Protein AF-A0A2V2EJU1-F1 (afdb_monomer)

Radius of gyration: 23.85 Å; Cα contacts (8 Å, |Δi|>4): 381; chains: 1; bounding box: 54×61×66 Å

Solvent-accessible surface area (backbone atoms only — not comparable to full-atom values): 13811 Å² total; per-residue (Å²): 130,62,73,65,46,55,48,32,32,53,52,11,55,49,29,43,75,73,65,42,50,69,64,10,42,51,27,12,42,54,16,24,75,74,64,36,40,39,26,27,31,54,40,15,59,74,23,53,90,83,36,45,65,57,16,54,54,36,22,50,55,24,28,76,71,55,10,4,44,21,18,37,51,51,11,49,24,18,50,74,30,57,89,42,68,43,18,31,50,62,11,28,53,24,40,51,52,6,56,73,43,36,70,43,51,95,88,54,79,88,49,87,58,39,79,14,22,26,46,44,59,59,32,24,53,51,43,49,33,42,73,73,60,52,30,36,61,92,52,55,61,70,50,50,67,44,34,50,50,7,37,75,70,67,50,32,56,68,70,59,44,53,48,47,54,52,48,36,73,69,56,60,64,72,63,50,44,50,47,53,42,29,31,31,92,88,59,46,50,77,69,31,54,76,43,81,43,72,49,82,89,73,83,88,81,82,81,88,83,82,88,80,89,76,90,78,86,90,76,89,85,86,82,90,75,97,65,93,73,86,44,69,69,42,45,28,23,38,27,84,88,78,68,50,73,48,75,47,52,72,82,129

Sequence (252 aa):
MDNATFLAYMDGKELLKEGKVDEGRALLKQSADAGMKVAMYEYAESFSDENPQREIELLKAASEKGCGKAASKLGDHYRFGHSVNKNKYIAGEYYLKAFECGVGRAEEPLDDDYHSRIDSVDLALITLAYIDADICLNDDLDILPIAEEAYRCGSLQEDDFEKTKYIGEHRSKTKIIDKQARTCPKCGAYYARVEKRKQSMSKRAAVGGAIGLIGGLPGILLGAGIGALTGKEKEYCVCPGCGHVWKYKLPQ

Mean predicted aligned error: 13.23 Å

pLDDT: mean 80.21, std 21.84, range [25.28, 98.56]

Secondary structure (DSSP, 8-state):
--HHHHHHHHHHHHHHHTT-HHHHHHHHHHHHHTT-HHHHHHHHHTTTTT-HHHHHHHHHHHHHTT-HHHHHHHHHHHHHTSSS---HHHHHHHHHHHHHT-EE-TTS---TTGGGSEEHHHHHHHHHHHHTTSS--SSGGGHHHHHHHHHHTT-S-HHHHHHHHHHHHHS-HHHHHHHHHTB-TTT--B-PEEEEEEPP--------------------------------EEEEEE-TTT--EEE-----

Structure (mmCIF, N/CA/C/O backbone):
data_AF-A0A2V2EJU1-F1
#
_entry.id   AF-A0A2V2EJU1-F1
#
loop_
_atom_site.group_PDB
_atom_site.id
_atom_site.type_symbol
_atom_site.lab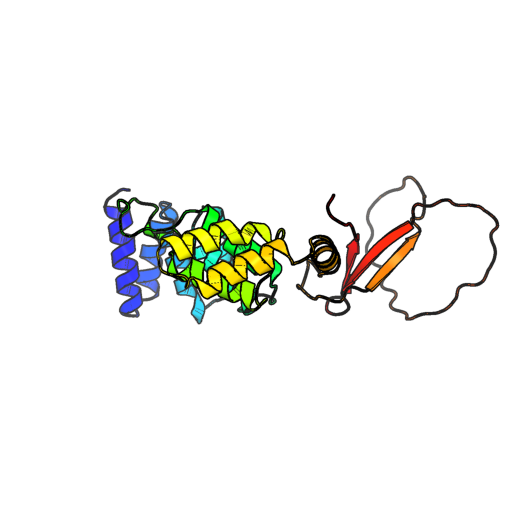el_atom_id
_atom_site.label_alt_id
_atom_site.label_comp_id
_atom_site.label_asym_id
_atom_site.label_entity_id
_atom_site.label_seq_id
_atom_site.pdbx_PDB_ins_code
_atom_site.Cartn_x
_atom_site.Cartn_y
_atom_site.Cartn_z
_atom_site.occupancy
_atom_site.B_iso_or_equiv
_atom_site.auth_seq_id
_atom_site.auth_comp_id
_atom_site.auth_asym_id
_atom_site.auth_atom_id
_atom_site.pdbx_PDB_model_num
ATOM 1 N N . MET A 1 1 ? -22.149 4.717 6.191 1.00 63.00 1 MET A N 1
ATOM 2 C CA . MET A 1 1 ? -21.700 3.803 7.261 1.00 63.00 1 MET A CA 1
ATOM 3 C C . MET A 1 1 ? -22.628 3.920 8.462 1.00 63.00 1 MET A C 1
ATOM 5 O O . MET A 1 1 ? -23.127 5.011 8.718 1.00 63.00 1 MET A O 1
ATOM 9 N N . ASP A 1 2 ? -22.919 2.822 9.167 1.00 80.94 2 ASP A N 1
ATOM 10 C CA . ASP A 1 2 ? -23.636 2.919 10.444 1.00 80.94 2 ASP A CA 1
ATOM 11 C C . ASP A 1 2 ? -22.704 3.432 11.556 1.00 80.94 2 ASP A C 1
ATOM 13 O O . ASP A 1 2 ? -21.494 3.206 11.539 1.00 80.94 2 ASP A O 1
ATOM 17 N N . ASN A 1 3 ? -23.269 4.165 12.518 1.00 85.00 3 ASN A N 1
ATOM 18 C CA . ASN A 1 3 ? -22.503 4.817 13.585 1.00 85.00 3 ASN A CA 1
ATOM 19 C C . ASN A 1 3 ? -21.731 3.805 14.457 1.00 85.00 3 ASN A C 1
ATOM 21 O O . ASN A 1 3 ? -20.669 4.117 14.981 1.00 85.00 3 ASN A O 1
ATOM 25 N N . ALA A 1 4 ? -22.239 2.576 14.590 1.00 91.50 4 ALA A N 1
ATOM 26 C CA . ALA A 1 4 ? -21.626 1.547 15.425 1.00 91.50 4 ALA A CA 1
ATOM 27 C C 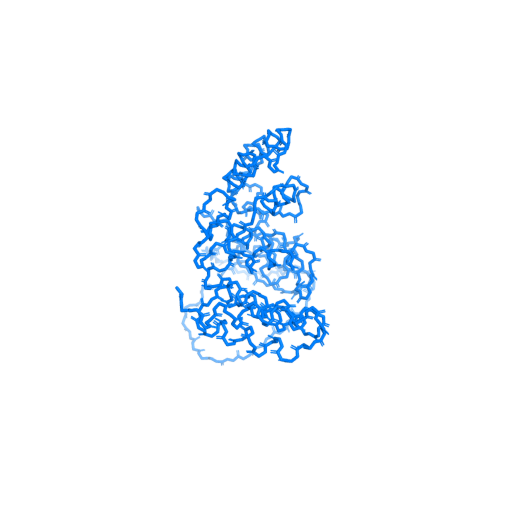. ALA A 1 4 ? -20.301 1.040 14.834 1.00 91.50 4 ALA A C 1
ATOM 29 O O . ALA A 1 4 ? -19.331 0.863 15.568 1.00 91.50 4 ALA A O 1
ATOM 30 N N . THR A 1 5 ? -20.238 0.867 13.512 1.00 92.19 5 THR A N 1
ATOM 31 C CA . THR A 1 5 ? -19.027 0.450 12.794 1.00 92.19 5 THR A CA 1
ATOM 32 C C . THR A 1 5 ? -17.900 1.468 12.956 1.00 92.19 5 THR A C 1
ATOM 34 O O . THR A 1 5 ? -16.755 1.090 13.217 1.00 92.19 5 THR A O 1
ATOM 37 N N . PHE A 1 6 ? -18.220 2.761 12.840 1.00 90.31 6 PHE A N 1
ATOM 38 C CA . PHE A 1 6 ? -17.238 3.832 13.004 1.00 90.31 6 PHE A CA 1
ATOM 39 C C . PHE A 1 6 ? -16.773 3.974 14.461 1.00 90.31 6 PHE A C 1
ATOM 41 O O . PHE A 1 6 ? -15.579 4.134 14.707 1.00 90.31 6 PHE A O 1
ATOM 48 N N . LEU A 1 7 ? -17.686 3.858 15.431 1.00 93.81 7 LEU A N 1
ATOM 49 C CA . LEU A 1 7 ? -17.336 3.881 16.854 1.00 93.81 7 LEU A CA 1
ATOM 50 C C . LEU A 1 7 ? -16.402 2.725 17.228 1.00 93.81 7 LEU A C 1
ATOM 52 O O . LEU A 1 7 ? -15.354 2.973 17.814 1.00 93.81 7 LEU A O 1
ATOM 56 N N . ALA A 1 8 ? -16.708 1.494 16.802 1.00 95.88 8 ALA A N 1
ATOM 57 C CA . ALA A 1 8 ? -15.830 0.345 17.036 1.00 95.88 8 ALA A CA 1
ATOM 58 C C . ALA A 1 8 ? -14.431 0.553 16.427 1.00 95.88 8 ALA A C 1
ATOM 60 O O . ALA A 1 8 ? -13.427 0.208 17.043 1.00 95.88 8 ALA A O 1
ATOM 61 N N . TYR A 1 9 ? -14.340 1.187 15.255 1.00 95.12 9 TYR A N 1
ATOM 62 C CA . TYR A 1 9 ? -13.054 1.538 14.656 1.00 95.12 9 TYR A CA 1
ATOM 63 C C . TYR A 1 9 ? -12.265 2.525 15.527 1.00 95.12 9 TYR A C 1
ATOM 65 O O . TYR A 1 9 ? -11.085 2.296 15.804 1.00 95.12 9 TYR A O 1
ATOM 73 N N . MET A 1 10 ? -12.908 3.609 15.968 1.00 94.94 10 MET A N 1
ATOM 74 C CA . MET A 1 10 ? -12.265 4.642 16.782 1.00 94.94 10 MET A CA 1
ATOM 75 C C . MET A 1 10 ? -11.819 4.094 18.142 1.00 94.94 10 MET A C 1
ATOM 77 O O . MET A 1 10 ? -10.665 4.293 18.523 1.00 94.94 10 MET A O 1
ATOM 81 N N . ASP A 1 11 ? -12.691 3.349 18.821 1.00 97.12 11 ASP A N 1
ATOM 82 C CA . ASP A 1 11 ? -12.396 2.710 20.105 1.00 97.12 11 ASP A CA 1
ATOM 83 C C . ASP A 1 11 ? -11.280 1.672 19.952 1.00 97.12 11 ASP A C 1
ATOM 85 O O . ASP A 1 11 ? -10.336 1.643 20.740 1.00 97.12 11 ASP A O 1
ATOM 89 N N . GLY A 1 12 ? -11.329 0.863 18.888 1.00 97.62 12 GLY A N 1
ATOM 90 C CA . GLY A 1 12 ? -10.293 -0.116 18.575 1.00 97.62 12 GLY A CA 1
ATOM 91 C C . GLY A 1 12 ? -8.914 0.524 18.427 1.00 97.62 12 GLY A C 1
ATOM 92 O O . GLY A 1 12 ? -7.944 0.045 19.017 1.00 97.62 12 GLY A O 1
ATOM 93 N N . LYS A 1 13 ? -8.824 1.648 17.702 1.00 96.50 13 LYS A N 1
ATOM 94 C CA . LYS A 1 13 ? -7.576 2.415 17.573 1.00 96.50 13 LYS A CA 1
ATOM 95 C C . LYS A 1 13 ? -7.089 2.982 18.899 1.00 96.50 13 LYS A C 1
ATOM 97 O O . LYS A 1 13 ? -5.882 3.003 19.127 1.00 96.50 13 LYS A O 1
ATOM 102 N N . GLU A 1 14 ? -7.989 3.466 19.744 1.00 97.69 14 GLU A N 1
ATOM 103 C CA . GLU A 1 14 ? -7.605 4.027 21.038 1.00 97.69 14 GLU A CA 1
ATOM 104 C C . GLU A 1 14 ? -7.072 2.944 21.980 1.00 97.69 14 GLU A C 1
ATOM 106 O O . GLU A 1 14 ? -5.995 3.101 22.551 1.00 97.69 14 GLU A O 1
ATOM 111 N N . LEU A 1 15 ? -7.730 1.784 22.036 1.00 98.19 15 LEU A N 1
ATOM 112 C CA . LEU A 1 15 ? -7.269 0.637 22.823 1.00 98.19 15 LEU A CA 1
ATOM 113 C C . LEU A 1 15 ? -5.882 0.145 22.389 1.00 98.19 15 LEU A C 1
ATOM 115 O O . LEU A 1 15 ? -5.067 -0.205 23.244 1.00 98.19 15 LEU A O 1
ATOM 119 N N . LEU A 1 16 ? -5.573 0.162 21.085 1.00 96.50 16 LEU A N 1
ATOM 120 C CA . LEU A 1 16 ? -4.218 -0.147 20.616 1.00 96.50 16 LEU A CA 1
ATOM 121 C C . LEU A 1 16 ? -3.178 0.844 21.161 1.00 96.50 16 LEU A C 1
ATOM 123 O O . LEU A 1 16 ? -2.111 0.410 21.593 1.00 96.50 16 LEU A O 1
ATOM 127 N N . LYS A 1 17 ? -3.480 2.151 21.205 1.00 95.94 17 LYS A N 1
ATOM 128 C CA . LYS A 1 17 ? -2.571 3.161 21.788 1.00 95.94 17 LYS A CA 1
ATOM 129 C C . LYS A 1 17 ? -2.378 2.977 23.292 1.00 95.94 17 LYS A C 1
ATOM 131 O O . LYS A 1 17 ? -1.303 3.263 23.809 1.00 95.94 17 LYS A O 1
ATOM 136 N N . GLU A 1 18 ? -3.402 2.489 23.985 1.00 97.19 18 GLU A N 1
ATOM 137 C CA . GLU A 1 18 ? -3.340 2.143 25.409 1.00 97.19 18 GLU A CA 1
ATOM 138 C C . GLU A 1 18 ? -2.592 0.823 25.681 1.00 97.19 18 GLU A C 1
ATOM 140 O O . GLU A 1 18 ? -2.389 0.458 26.839 1.00 97.19 18 GLU A O 1
ATOM 145 N N . GLY A 1 19 ? -2.192 0.084 24.640 1.00 95.81 19 GLY A N 1
ATOM 146 C CA . GLY A 1 19 ? -1.529 -1.217 24.761 1.00 95.81 19 GLY A CA 1
ATOM 147 C C . GLY A 1 19 ? -2.481 -2.393 25.005 1.00 95.81 19 GLY A C 1
ATOM 148 O O . GLY A 1 19 ? -2.027 -3.512 25.245 1.00 95.81 19 GLY A O 1
ATOM 149 N N . LYS A 1 20 ? -3.800 -2.187 24.911 1.00 97.81 20 LYS A N 1
ATOM 150 C CA . LYS A 1 20 ? -4.823 -3.244 24.995 1.00 97.81 20 LYS A CA 1
ATOM 151 C C . LYS A 1 20 ? -5.010 -3.902 23.629 1.00 97.81 20 LYS A C 1
ATOM 153 O O . LYS A 1 20 ? -6.044 -3.769 22.975 1.00 97.81 20 LYS A O 1
ATOM 158 N N . VAL A 1 21 ? -3.962 -4.596 23.192 1.00 96.50 21 VAL A N 1
ATOM 159 C CA . VAL A 1 21 ? -3.814 -5.095 21.818 1.00 96.50 21 VAL A CA 1
ATOM 160 C C . VAL A 1 21 ? -4.964 -6.013 21.389 1.00 96.50 21 VAL A C 1
ATOM 162 O O . VAL A 1 21 ? -5.534 -5.813 20.318 1.00 96.50 21 VAL A O 1
ATOM 165 N N . ASP A 1 22 ? -5.345 -6.987 22.218 1.00 97.06 22 ASP A N 1
ATOM 166 C CA . ASP A 1 22 ? -6.383 -7.965 21.862 1.00 97.06 22 ASP A CA 1
ATOM 167 C C . ASP A 1 22 ? -7.778 -7.337 21.748 1.00 97.06 22 ASP A C 1
ATOM 169 O O . ASP A 1 22 ? -8.506 -7.606 20.789 1.00 97.06 22 ASP A O 1
ATOM 173 N N . GLU A 1 23 ? -8.141 -6.462 22.690 1.00 98.12 23 GLU A N 1
ATOM 174 C CA . GLU A 1 23 ? -9.420 -5.742 22.672 1.00 98.12 23 GLU A CA 1
ATOM 175 C C . GLU A 1 23 ? -9.485 -4.777 21.481 1.00 98.12 23 GLU A C 1
ATOM 177 O O . GLU A 1 23 ? -10.466 -4.773 20.734 1.00 98.12 23 GLU A O 1
ATOM 182 N N . GLY A 1 24 ? -8.402 -4.026 21.242 1.00 98.19 24 GLY A N 1
ATOM 183 C CA . GLY A 1 24 ? -8.295 -3.123 20.100 1.00 98.19 24 GLY A CA 1
ATOM 184 C C . GLY A 1 24 ? -8.429 -3.860 18.768 1.00 98.19 24 GLY A C 1
ATOM 185 O O . GLY A 1 24 ? -9.225 -3.471 17.911 1.00 98.19 24 GLY A O 1
ATOM 186 N N . ARG A 1 25 ? -7.736 -4.995 18.612 1.00 98.06 25 ARG A N 1
ATOM 187 C CA . ARG A 1 25 ? -7.868 -5.864 17.433 1.00 98.06 25 ARG A CA 1
ATOM 188 C C . ARG A 1 25 ? -9.268 -6.409 17.241 1.00 98.06 25 ARG A C 1
ATOM 190 O O . ARG A 1 25 ? -9.701 -6.511 16.097 1.00 98.06 25 ARG A O 1
ATOM 197 N N . ALA A 1 26 ? -9.953 -6.806 18.310 1.00 98.38 26 ALA A N 1
ATOM 198 C CA . ALA A 1 26 ? -11.302 -7.351 18.209 1.00 98.38 26 ALA A CA 1
ATOM 199 C C . ALA A 1 26 ? -12.272 -6.315 17.623 1.00 98.38 26 ALA A C 1
ATOM 201 O O . ALA A 1 26 ? -13.026 -6.638 16.702 1.00 98.38 26 ALA A O 1
ATOM 202 N N . LEU A 1 27 ? -12.190 -5.064 18.087 1.00 98.31 27 LEU A N 1
ATOM 203 C CA . LEU A 1 27 ? -13.009 -3.968 17.569 1.00 98.31 27 LEU A CA 1
ATOM 204 C C . LEU A 1 27 ? -12.624 -3.573 16.137 1.00 98.31 27 LEU A C 1
ATOM 206 O O . LEU A 1 27 ? -13.496 -3.443 15.280 1.00 98.31 27 LEU A O 1
ATOM 210 N N . LEU A 1 28 ? -11.326 -3.480 15.826 1.00 97.88 28 LEU A N 1
ATOM 211 C CA . LEU A 1 28 ? -10.877 -3.234 14.451 1.00 97.88 28 LEU A CA 1
ATOM 212 C C . LEU A 1 28 ? -11.329 -4.341 13.497 1.00 97.88 28 LEU A C 1
ATOM 214 O O . LEU A 1 28 ? -11.767 -4.052 12.384 1.00 97.88 28 LEU A O 1
ATOM 218 N N . LYS A 1 29 ? -11.276 -5.603 13.937 1.00 97.88 29 LYS A N 1
ATOM 219 C CA . LYS A 1 29 ? -11.775 -6.739 13.163 1.00 97.88 29 LYS A CA 1
ATOM 220 C C . LYS A 1 29 ? -13.278 -6.621 12.921 1.00 97.88 29 LYS A C 1
ATOM 222 O O . LYS A 1 29 ? -13.714 -6.863 11.803 1.00 97.88 29 LYS A O 1
ATOM 227 N N . GLN A 1 30 ? -14.059 -6.233 13.928 1.00 97.25 30 GLN A N 1
ATOM 228 C CA . GLN A 1 30 ? -15.498 -6.017 13.773 1.00 97.25 30 GLN A CA 1
ATOM 229 C C . GLN A 1 30 ? -15.790 -4.977 12.680 1.00 97.25 30 GLN A C 1
ATOM 231 O O . GLN A 1 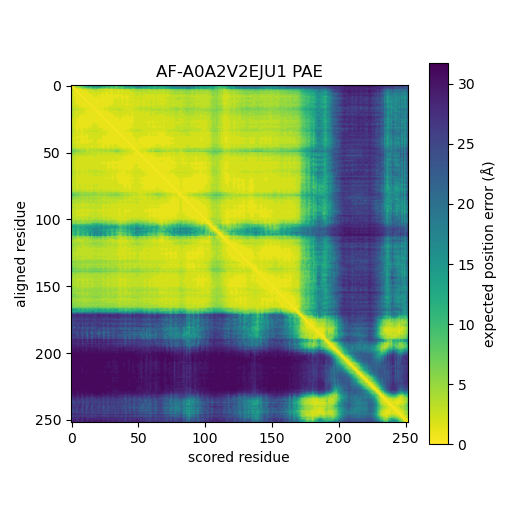30 ? -16.597 -5.239 11.787 1.00 97.25 30 GLN A O 1
ATOM 236 N N . SER A 1 31 ? -15.102 -3.833 12.697 1.00 96.00 31 SER A N 1
ATOM 237 C CA . SER A 1 31 ? -15.271 -2.805 11.664 1.00 96.00 31 SER A CA 1
ATOM 238 C C . SER A 1 31 ? -14.756 -3.254 10.292 1.00 96.00 31 SER A C 1
ATOM 240 O O . SER A 1 31 ? -15.371 -2.958 9.266 1.00 96.00 31 SER A O 1
ATOM 242 N N . ALA A 1 32 ? -13.655 -4.009 10.253 1.00 96.06 32 ALA A N 1
ATOM 243 C CA . ALA A 1 32 ? -13.111 -4.588 9.027 1.00 96.06 32 ALA A CA 1
ATOM 244 C C . ALA A 1 32 ? -14.082 -5.599 8.390 1.00 96.06 32 ALA A C 1
ATOM 246 O O . ALA A 1 32 ? -14.322 -5.544 7.183 1.00 96.06 32 ALA A O 1
ATOM 247 N N . ASP A 1 33 ? -14.685 -6.479 9.193 1.00 95.62 33 ASP A N 1
ATOM 248 C CA . ASP A 1 33 ? -15.686 -7.459 8.755 1.00 95.62 33 ASP A CA 1
ATOM 249 C C . ASP A 1 33 ? -16.960 -6.771 8.227 1.00 95.62 33 ASP A C 1
ATOM 251 O O . ASP A 1 33 ? -17.606 -7.285 7.313 1.00 95.62 33 ASP A O 1
ATOM 255 N N . ALA A 1 34 ? -17.290 -5.582 8.747 1.00 94.38 34 ALA A N 1
ATOM 256 C CA . ALA A 1 34 ? -18.372 -4.728 8.250 1.00 94.38 34 ALA A CA 1
ATOM 257 C C . ALA A 1 34 ? -18.033 -3.994 6.932 1.00 94.38 34 ALA A C 1
ATOM 259 O O . ALA A 1 34 ? -18.871 -3.281 6.383 1.00 94.38 34 ALA A O 1
ATOM 260 N N . GLY A 1 35 ? -16.821 -4.177 6.395 1.00 92.94 35 GLY A N 1
ATOM 261 C CA . GLY A 1 35 ? -16.395 -3.622 5.110 1.00 92.94 35 GLY A CA 1
ATOM 262 C C . GLY A 1 35 ? -15.644 -2.291 5.198 1.00 92.94 35 GLY A C 1
ATOM 263 O O . GLY A 1 35 ? -15.308 -1.725 4.158 1.00 92.94 35 GLY A O 1
ATOM 264 N N . MET A 1 36 ? -15.343 -1.789 6.401 1.00 93.19 36 MET A N 1
ATOM 265 C CA . MET A 1 36 ? -14.609 -0.534 6.571 1.00 93.19 36 MET A CA 1
ATOM 266 C C . MET A 1 36 ? -13.137 -0.720 6.181 1.00 93.19 36 MET A C 1
ATOM 268 O O . MET A 1 36 ? -12.344 -1.313 6.915 1.00 93.19 36 MET A O 1
ATOM 272 N N . LYS A 1 37 ? -12.749 -0.192 5.017 1.00 95.19 37 LYS A N 1
ATOM 273 C CA . LYS A 1 37 ? -11.422 -0.426 4.426 1.00 95.19 37 LYS A CA 1
ATOM 274 C C . LYS A 1 37 ? -10.267 0.061 5.300 1.00 95.19 37 LYS A C 1
ATOM 276 O O . LYS A 1 37 ? -9.261 -0.630 5.423 1.00 95.19 37 LYS A O 1
ATOM 281 N N . VAL A 1 38 ? -10.404 1.226 5.939 1.00 93.94 38 VAL A N 1
ATOM 282 C CA . VAL A 1 38 ? -9.366 1.721 6.860 1.00 93.94 38 VAL A CA 1
ATOM 283 C C . VAL A 1 38 ? -9.226 0.816 8.088 1.00 93.94 38 VAL A C 1
ATOM 285 O O . VAL A 1 38 ? -8.112 0.596 8.545 1.00 93.94 38 VAL A O 1
ATOM 288 N N . ALA A 1 39 ? -10.314 0.214 8.580 1.00 96.06 39 ALA A N 1
ATOM 289 C CA . ALA A 1 39 ? -10.233 -0.751 9.672 1.00 96.06 39 ALA A CA 1
ATOM 290 C C . ALA A 1 39 ? -9.533 -2.046 9.235 1.00 96.06 39 ALA A C 1
ATOM 292 O O . ALA A 1 39 ? -8.778 -2.608 10.020 1.00 96.06 39 ALA A O 1
ATOM 293 N N . MET A 1 40 ? -9.707 -2.491 7.981 1.00 97.75 40 MET A N 1
ATOM 294 C CA . MET A 1 40 ? -8.936 -3.620 7.435 1.00 97.75 40 MET A CA 1
ATOM 295 C C . MET A 1 40 ? -7.428 -3.340 7.464 1.00 97.75 40 MET A C 1
ATOM 297 O O . MET A 1 40 ? -6.655 -4.222 7.832 1.00 97.75 40 MET A O 1
ATOM 301 N N . TYR A 1 41 ? -7.020 -2.119 7.101 1.00 97.62 41 TYR A N 1
ATOM 302 C CA . TYR A 1 41 ? -5.623 -1.684 7.160 1.00 97.62 41 TYR A CA 1
ATOM 303 C C . TYR A 1 41 ? -5.091 -1.639 8.596 1.00 97.62 41 TYR A C 1
ATOM 305 O O . TYR A 1 41 ? -4.099 -2.293 8.889 1.00 97.62 41 TYR A O 1
ATOM 313 N N . GLU A 1 42 ? -5.772 -0.946 9.511 1.00 97.44 42 GLU A N 1
ATOM 314 C CA . GLU A 1 42 ? -5.325 -0.834 10.911 1.00 97.44 42 GLU A CA 1
ATOM 315 C C . GLU A 1 42 ? -5.319 -2.198 11.621 1.00 97.44 42 GLU A C 1
ATOM 317 O O . GLU A 1 42 ? -4.434 -2.497 12.422 1.00 97.44 42 GLU A O 1
ATOM 322 N N . TYR A 1 43 ? -6.281 -3.071 11.298 1.00 98.19 43 TYR A N 1
ATOM 323 C CA . TYR A 1 43 ? -6.283 -4.448 11.782 1.00 98.19 43 TYR A CA 1
ATOM 324 C C . TYR A 1 43 ? -5.057 -5.214 11.280 1.00 98.19 43 TYR A C 1
ATOM 326 O O . TYR A 1 43 ? -4.446 -5.938 12.062 1.00 98.19 43 TYR A O 1
ATOM 334 N N . ALA A 1 44 ? -4.672 -5.049 10.011 1.00 98.06 44 ALA A N 1
ATOM 335 C CA . ALA A 1 44 ? -3.461 -5.656 9.467 1.00 98.06 44 ALA A CA 1
ATOM 336 C C . ALA A 1 44 ? -2.194 -5.127 10.161 1.00 98.06 44 ALA A C 1
ATOM 338 O O . ALA A 1 44 ? -1.413 -5.929 10.671 1.00 98.06 44 ALA A O 1
ATOM 339 N N . GLU A 1 45 ? -2.047 -3.801 10.259 1.00 96.94 45 GLU A N 1
ATOM 340 C CA . GLU A 1 45 ? -0.905 -3.125 10.901 1.00 96.94 45 GLU A CA 1
ATOM 341 C C . GLU A 1 45 ? -0.726 -3.537 12.366 1.00 96.94 45 GLU A C 1
ATOM 343 O O . GLU A 1 45 ? 0.397 -3.608 12.863 1.00 96.94 45 GLU A O 1
ATOM 348 N N . SER A 1 46 ? -1.817 -3.879 13.061 1.00 97.12 46 SER A N 1
ATOM 349 C CA . SER A 1 46 ? -1.753 -4.353 14.448 1.00 97.12 46 SER A CA 1
ATOM 350 C C . SER A 1 46 ? -0.956 -5.656 14.631 1.00 97.12 46 SER A C 1
ATOM 352 O O . SER A 1 46 ? -0.669 -6.031 15.769 1.00 97.12 46 SER A O 1
ATOM 354 N N . PHE A 1 47 ? -0.622 -6.366 13.545 1.00 97.31 47 PHE A N 1
ATOM 355 C CA . PHE A 1 47 ? 0.215 -7.568 13.556 1.00 97.31 47 PHE A CA 1
ATOM 356 C C . PHE A 1 47 ? 1.674 -7.312 13.152 1.00 97.31 47 PHE A C 1
ATOM 358 O O . PHE A 1 47 ? 2.450 -8.264 13.193 1.00 97.31 47 PHE A O 1
ATOM 365 N N . SER A 1 48 ? 2.053 -6.084 12.784 1.00 93.94 48 SER A N 1
ATOM 366 C CA . SER A 1 48 ? 3.391 -5.746 12.262 1.00 93.94 48 SER A CA 1
ATOM 367 C C . SER A 1 48 ? 4.546 -6.250 13.132 1.00 93.94 48 SER A C 1
ATOM 369 O O . SER A 1 48 ? 5.480 -6.858 12.616 1.00 93.94 48 SER A O 1
ATOM 371 N N . ASP A 1 49 ? 4.455 -6.088 14.453 1.00 91.31 49 ASP A N 1
ATOM 372 C CA . ASP A 1 49 ? 5.519 -6.502 15.379 1.00 91.31 49 ASP A CA 1
ATOM 373 C C . ASP A 1 49 ? 5.433 -7.981 15.804 1.00 91.31 49 ASP A C 1
ATOM 375 O O . ASP A 1 49 ? 6.446 -8.616 16.099 1.00 91.31 49 ASP A O 1
ATOM 379 N N . GLU A 1 50 ? 4.227 -8.558 15.841 1.00 93.25 50 GLU A N 1
ATOM 380 C CA . GLU A 1 50 ? 3.993 -9.914 16.368 1.00 93.25 50 GLU A CA 1
ATOM 381 C C . GLU A 1 50 ? 4.019 -10.999 15.291 1.00 93.25 50 GLU A C 1
ATOM 383 O O . GLU A 1 50 ? 4.515 -12.107 15.505 1.00 93.25 50 GLU A O 1
ATOM 388 N N . ASN A 1 51 ? 3.419 -10.716 14.137 1.00 94.94 51 ASN A N 1
ATOM 389 C CA . ASN A 1 51 ? 3.295 -11.654 13.035 1.00 94.94 51 ASN A CA 1
ATOM 390 C C . ASN A 1 51 ? 3.294 -10.911 11.686 1.00 94.94 51 ASN A C 1
ATOM 392 O O . ASN A 1 51 ? 2.248 -10.801 11.035 1.00 94.94 51 ASN A O 1
ATOM 396 N N . PRO A 1 52 ? 4.479 -10.475 11.222 1.00 93.19 52 PRO A N 1
ATOM 397 C CA . PRO A 1 52 ? 4.621 -9.751 9.962 1.00 93.19 52 PRO A CA 1
ATOM 398 C C . PRO A 1 52 ? 4.107 -10.528 8.738 1.00 93.19 52 PRO A C 1
ATOM 400 O O . PRO A 1 52 ? 3.694 -9.952 7.736 1.00 93.19 52 PRO A O 1
ATOM 403 N N . GLN A 1 53 ? 4.126 -11.866 8.779 1.00 94.00 53 GLN A N 1
ATOM 404 C CA . GLN A 1 53 ? 3.613 -12.671 7.668 1.00 94.00 53 GLN A CA 1
ATOM 405 C C . GLN A 1 53 ? 2.082 -12.598 7.586 1.00 94.00 53 GLN A C 1
ATOM 407 O O . GLN A 1 53 ? 1.526 -12.514 6.489 1.00 94.00 53 GLN A O 1
ATOM 412 N N . ARG A 1 54 ? 1.408 -12.593 8.742 1.00 96.50 54 ARG A N 1
ATOM 413 C CA . ARG A 1 54 ? -0.041 -12.398 8.836 1.00 96.50 54 ARG A CA 1
ATOM 414 C C . ARG A 1 54 ? -0.446 -10.977 8.453 1.00 96.50 54 ARG A C 1
ATOM 416 O O . ARG A 1 54 ? -1.450 -10.816 7.768 1.00 96.50 54 ARG A O 1
ATOM 423 N N . GLU A 1 55 ? 0.334 -9.972 8.845 1.00 97.81 55 GLU A N 1
ATOM 424 C CA . GLU A 1 55 ? 0.166 -8.592 8.373 1.00 97.81 55 GLU A CA 1
ATOM 425 C C . GLU A 1 55 ? 0.145 -8.548 6.837 1.00 97.81 55 GLU A C 1
ATOM 427 O O . GLU A 1 55 ? -0.834 -8.085 6.261 1.00 97.81 55 GLU A O 1
ATOM 432 N N . ILE A 1 56 ? 1.148 -9.123 6.158 1.00 97.38 56 ILE A N 1
ATOM 433 C CA . ILE A 1 56 ? 1.205 -9.167 4.683 1.00 97.38 56 ILE A CA 1
ATOM 434 C C . ILE A 1 56 ? -0.050 -9.802 4.067 1.00 97.38 56 ILE A C 1
ATOM 436 O O . ILE A 1 56 ? -0.547 -9.330 3.043 1.00 97.38 56 ILE A O 1
ATOM 440 N N . GLU A 1 57 ? -0.554 -10.894 4.641 1.00 97.56 57 GLU A N 1
ATOM 441 C CA . GLU A 1 57 ? -1.769 -11.561 4.155 1.00 97.56 57 GLU A CA 1
ATOM 442 C C . GLU A 1 57 ? -3.009 -10.670 4.307 1.00 97.56 57 GLU A C 1
ATOM 444 O O . GLU A 1 57 ? -3.804 -10.549 3.371 1.00 97.56 57 GLU A O 1
ATOM 449 N N . LEU A 1 58 ? -3.145 -10.001 5.452 1.00 98.38 58 LEU A N 1
ATOM 450 C CA . LEU A 1 58 ? -4.249 -9.083 5.727 1.00 98.38 58 LEU A CA 1
ATOM 451 C C . LEU A 1 58 ? -4.169 -7.818 4.864 1.00 98.38 58 LEU A C 1
ATOM 453 O O . LEU A 1 58 ? -5.183 -7.405 4.302 1.00 98.38 58 LEU A O 1
ATOM 457 N N . LEU A 1 59 ? -2.976 -7.247 4.681 1.00 98.56 59 LEU A N 1
ATOM 458 C CA . LEU A 1 59 ? -2.752 -6.111 3.789 1.00 98.56 59 LEU A CA 1
ATOM 459 C C . LEU A 1 59 ? -3.115 -6.464 2.344 1.00 98.56 59 LEU A C 1
ATOM 461 O O . LEU A 1 59 ? -3.740 -5.655 1.658 1.00 98.56 59 LEU A O 1
ATOM 465 N N . LYS A 1 60 ? -2.777 -7.673 1.868 1.00 98.19 60 LYS A N 1
ATOM 466 C CA . LYS A 1 60 ? -3.173 -8.133 0.523 1.00 98.19 60 LYS A CA 1
ATOM 467 C C . LYS A 1 60 ? -4.688 -8.172 0.382 1.00 98.19 60 LYS A C 1
ATOM 469 O O . LYS A 1 60 ? -5.215 -7.597 -0.567 1.00 98.19 60 LYS A O 1
ATOM 474 N N . ALA A 1 61 ? -5.379 -8.769 1.352 1.00 97.81 61 ALA A N 1
ATOM 475 C CA . ALA A 1 61 ? -6.837 -8.814 1.360 1.00 97.81 61 ALA A CA 1
ATOM 476 C C . ALA A 1 61 ? -7.459 -7.403 1.388 1.00 97.81 61 ALA A C 1
ATOM 478 O O . ALA A 1 61 ? -8.366 -7.113 0.610 1.00 97.81 61 ALA A O 1
ATOM 479 N N . ALA A 1 62 ? -6.942 -6.495 2.222 1.00 97.75 62 ALA A N 1
ATOM 480 C CA . ALA A 1 62 ? -7.403 -5.107 2.292 1.00 97.75 62 ALA A CA 1
ATOM 481 C C . ALA A 1 62 ? -7.156 -4.346 0.975 1.00 97.75 62 ALA A C 1
ATOM 483 O O . ALA A 1 62 ? -8.035 -3.645 0.473 1.00 97.75 62 ALA A O 1
ATOM 484 N N . SER A 1 63 ? -5.981 -4.529 0.368 1.00 97.75 63 SER A N 1
ATOM 485 C CA . SER A 1 63 ? -5.624 -3.959 -0.935 1.00 97.75 63 SER A CA 1
ATOM 486 C C . SER A 1 63 ? -6.544 -4.467 -2.052 1.00 97.75 63 SER A C 1
ATOM 488 O O . SER A 1 63 ? -6.968 -3.699 -2.911 1.00 97.75 63 SER A O 1
ATOM 490 N N . GLU A 1 64 ? -6.893 -5.755 -2.066 1.00 96.62 64 GLU A N 1
ATOM 491 C CA . GLU A 1 64 ? -7.871 -6.335 -3.004 1.00 96.62 64 GLU A CA 1
ATOM 492 C C . GLU A 1 64 ? -9.289 -5.780 -2.819 1.00 96.62 64 GLU A C 1
ATOM 494 O O . GLU A 1 64 ? -10.065 -5.748 -3.773 1.00 96.62 64 GLU A O 1
ATOM 499 N N . LYS A 1 65 ? -9.619 -5.286 -1.622 1.00 95.31 65 LYS A N 1
ATOM 500 C CA . LYS A 1 65 ? -10.864 -4.559 -1.335 1.00 95.31 65 LYS A CA 1
ATOM 501 C C . LYS A 1 65 ? -10.780 -3.057 -1.635 1.00 95.31 65 LYS A C 1
ATOM 503 O O . LYS A 1 65 ? -11.731 -2.333 -1.348 1.00 95.31 65 LYS A O 1
ATOM 508 N N . GLY A 1 66 ? -9.684 -2.590 -2.234 1.00 94.88 66 GLY A N 1
ATOM 509 C CA . GLY A 1 66 ? -9.503 -1.197 -2.643 1.00 94.88 66 GLY A CA 1
ATOM 510 C C . GLY A 1 66 ? -9.088 -0.266 -1.505 1.00 94.88 66 GLY A C 1
ATOM 511 O O . GLY A 1 66 ? -9.491 0.893 -1.502 1.00 94.88 66 GLY A O 1
ATOM 512 N N . CYS A 1 67 ? -8.358 -0.772 -0.506 1.00 96.94 67 CYS A N 1
ATOM 513 C CA . CYS A 1 67 ? -7.697 0.063 0.494 1.00 96.94 67 CYS A CA 1
ATOM 514 C C . CYS A 1 67 ? -6.348 0.561 -0.053 1.00 96.94 67 CYS A C 1
ATOM 516 O O . CYS A 1 67 ? -5.391 -0.216 -0.154 1.00 96.94 67 CYS A O 1
ATOM 518 N N . GLY A 1 68 ? -6.269 1.853 -0.382 1.00 97.12 68 GLY A N 1
ATOM 519 C CA . GLY A 1 68 ? -5.064 2.491 -0.920 1.00 97.12 68 GLY A CA 1
ATOM 520 C C . GLY A 1 68 ? -3.883 2.443 0.050 1.00 97.12 68 GLY A C 1
ATOM 521 O O . GLY A 1 68 ? -2.781 2.073 -0.347 1.00 97.12 68 GLY A O 1
ATOM 522 N N . LYS A 1 69 ? -4.115 2.690 1.345 1.00 96.94 69 LYS A N 1
ATOM 523 C CA . LYS A 1 69 ? -3.070 2.588 2.385 1.00 96.94 69 LYS A CA 1
ATOM 524 C C . LYS A 1 69 ? -2.467 1.192 2.494 1.00 96.94 69 LYS A C 1
ATOM 526 O O . LYS A 1 69 ? -1.250 1.051 2.549 1.00 96.94 69 LYS A O 1
ATOM 531 N N . ALA A 1 70 ? -3.302 0.152 2.447 1.00 98.12 70 ALA A N 1
ATOM 532 C CA . ALA A 1 70 ? -2.814 -1.223 2.480 1.00 98.12 70 ALA A CA 1
ATOM 533 C C . ALA A 1 70 ? -1.984 -1.573 1.236 1.00 98.12 70 ALA A C 1
ATOM 535 O O . ALA A 1 70 ? -0.973 -2.266 1.341 1.00 98.12 70 ALA A O 1
ATOM 536 N N . ALA A 1 71 ? -2.385 -1.076 0.061 1.00 98.38 71 ALA A N 1
ATOM 537 C CA . ALA A 1 71 ? -1.586 -1.212 -1.151 1.00 98.38 71 ALA A CA 1
ATOM 538 C C . ALA A 1 71 ? -0.240 -0.475 -1.019 1.00 98.38 71 ALA A C 1
ATOM 540 O O . ALA A 1 71 ? 0.795 -1.081 -1.279 1.00 98.38 71 ALA A O 1
ATOM 541 N N . SER A 1 72 ? -0.232 0.769 -0.528 1.00 98.19 72 SER A N 1
ATOM 542 C CA . SER A 1 72 ? 0.996 1.550 -0.309 1.00 98.19 72 SER A CA 1
ATOM 543 C C . SER A 1 72 ? 1.969 0.829 0.628 1.00 98.19 72 SER A C 1
ATOM 545 O O . SER A 1 72 ? 3.130 0.607 0.286 1.00 98.19 72 SER A O 1
ATOM 547 N N . LYS A 1 73 ? 1.459 0.327 1.759 1.00 97.88 73 LYS A N 1
ATOM 548 C CA . LYS A 1 73 ? 2.245 -0.435 2.731 1.00 97.88 73 LYS A CA 1
ATOM 549 C C . LYS A 1 73 ? 2.843 -1.710 2.133 1.00 97.88 73 LYS A C 1
ATOM 551 O O . LYS A 1 73 ? 4.011 -2.015 2.363 1.00 97.88 73 LYS A O 1
ATOM 556 N N . LEU A 1 74 ? 2.090 -2.452 1.313 1.00 98.19 74 LEU A N 1
ATOM 557 C CA . LEU A 1 74 ? 2.654 -3.583 0.562 1.00 98.19 74 LEU A CA 1
ATOM 558 C C . LEU A 1 74 ? 3.776 -3.133 -0.378 1.00 98.19 74 LEU A C 1
ATOM 560 O O . LEU A 1 74 ? 4.788 -3.829 -0.482 1.00 98.19 74 LEU A O 1
ATOM 564 N N . GLY A 1 75 ? 3.620 -1.972 -1.016 1.00 97.69 75 GLY A N 1
ATOM 565 C CA . GLY A 1 75 ? 4.676 -1.305 -1.772 1.00 97.69 75 GLY A CA 1
ATOM 566 C C . GLY A 1 75 ? 5.960 -1.163 -0.953 1.00 97.69 75 GLY A C 1
ATOM 567 O O . GLY A 1 75 ? 7.014 -1.631 -1.391 1.00 97.69 75 GLY A O 1
ATOM 568 N N . ASP A 1 76 ? 5.861 -0.648 0.275 1.00 97.50 76 ASP A N 1
ATOM 569 C CA . ASP A 1 76 ? 6.994 -0.518 1.201 1.00 97.50 76 ASP A CA 1
ATOM 570 C C . ASP A 1 76 ? 7.618 -1.869 1.563 1.00 97.50 76 ASP A C 1
ATOM 572 O O . ASP A 1 76 ? 8.843 -2.025 1.499 1.00 97.50 76 ASP A O 1
ATOM 576 N N . HIS A 1 77 ? 6.804 -2.881 1.884 1.00 96.56 77 HIS A N 1
ATOM 577 C CA . HIS A 1 77 ? 7.311 -4.223 2.181 1.00 96.56 77 HIS A CA 1
ATOM 578 C C . HIS A 1 77 ? 8.165 -4.768 1.030 1.00 96.56 77 HIS A C 1
ATOM 580 O O . HIS A 1 77 ? 9.266 -5.269 1.268 1.00 96.56 77 HIS A O 1
ATOM 586 N N . TYR A 1 78 ? 7.727 -4.615 -0.224 1.00 95.19 78 TYR A N 1
ATOM 587 C CA . TYR A 1 78 ? 8.523 -5.023 -1.386 1.00 95.19 78 TYR A CA 1
ATOM 588 C C . TYR A 1 78 ? 9.685 -4.072 -1.695 1.00 95.19 78 TYR A C 1
ATOM 590 O O . TYR A 1 78 ? 10.720 -4.530 -2.184 1.00 95.19 78 TYR A O 1
ATOM 598 N N . ARG A 1 79 ? 9.573 -2.773 -1.403 1.00 95.56 79 ARG A N 1
ATOM 599 C CA . ARG A 1 79 ? 10.650 -1.791 -1.604 1.00 95.56 79 ARG A CA 1
ATOM 600 C C . ARG A 1 79 ? 11.833 -2.060 -0.674 1.00 95.56 79 ARG A C 1
ATOM 602 O O . ARG A 1 79 ? 12.992 -2.008 -1.106 1.00 95.56 79 ARG A O 1
ATOM 609 N N . PHE A 1 80 ? 11.555 -2.380 0.586 1.00 94.44 80 PHE A N 1
ATOM 610 C CA . PHE A 1 80 ? 12.573 -2.583 1.618 1.00 94.44 80 PHE A CA 1
ATOM 611 C C . PHE A 1 80 ? 12.915 -4.056 1.861 1.00 94.44 80 PHE A C 1
ATOM 613 O O . PHE A 1 80 ? 14.008 -4.354 2.335 1.00 94.44 80 PHE A O 1
ATOM 620 N N . GLY A 1 81 ? 12.055 -4.986 1.441 1.00 89.75 81 GLY A N 1
ATOM 621 C CA . GLY A 1 81 ? 12.226 -6.418 1.693 1.00 89.75 81 GLY A CA 1
ATOM 622 C C . GLY A 1 81 ? 11.812 -6.830 3.107 1.00 89.75 81 GLY A C 1
ATOM 623 O O . GLY A 1 81 ? 12.408 -7.738 3.683 1.00 89.75 81 GLY A O 1
ATOM 624 N N . HIS A 1 82 ? 10.823 -6.150 3.691 1.00 90.50 82 HIS A N 1
ATOM 625 C CA . HIS A 1 82 ? 10.293 -6.487 5.011 1.00 90.50 82 HIS A CA 1
ATOM 626 C C . HIS A 1 82 ? 9.325 -7.659 4.888 1.00 90.50 82 HIS A C 1
ATOM 628 O O . HIS A 1 82 ? 8.256 -7.516 4.296 1.00 90.50 82 HIS A O 1
ATOM 634 N N . SER A 1 83 ? 9.701 -8.821 5.426 1.00 88.19 83 SER A N 1
ATOM 635 C CA . SER A 1 83 ? 8.871 -10.044 5.435 1.00 88.19 83 SER A CA 1
ATOM 636 C C . SER A 1 83 ? 8.554 -10.621 4.047 1.00 88.19 83 SER A C 1
ATOM 638 O O . SER A 1 83 ? 7.890 -11.646 3.922 1.00 88.19 83 SER A O 1
ATOM 640 N N . VAL A 1 84 ? 9.076 -10.000 2.988 1.00 87.75 84 VAL A N 1
ATOM 641 C CA . VAL A 1 84 ? 9.000 -10.436 1.593 1.00 87.75 84 VAL A CA 1
ATOM 642 C C . VAL A 1 84 ? 10.350 -10.204 0.918 1.00 87.75 84 VAL A C 1
ATOM 644 O O . VAL A 1 84 ? 11.161 -9.396 1.363 1.00 87.75 84 VAL A O 1
ATOM 647 N N . ASN A 1 85 ? 10.610 -10.889 -0.196 1.00 85.75 85 ASN A N 1
ATOM 648 C CA . ASN A 1 85 ? 11.808 -10.604 -0.983 1.00 85.75 85 ASN A CA 1
ATOM 649 C C . ASN A 1 85 ? 11.695 -9.222 -1.631 1.00 85.75 85 ASN A C 1
ATOM 651 O O . ASN A 1 85 ? 10.738 -8.967 -2.367 1.00 85.75 85 ASN A O 1
ATOM 655 N N . LYS A 1 86 ? 12.704 -8.371 -1.410 1.00 87.62 86 LYS A N 1
ATOM 656 C CA . LYS A 1 86 ? 12.787 -7.044 -2.027 1.00 87.62 86 LYS A CA 1
ATOM 657 C C . LYS A 1 86 ? 12.604 -7.136 -3.545 1.00 87.62 86 LYS A C 1
ATOM 659 O O . LYS A 1 86 ? 13.334 -7.859 -4.224 1.00 87.62 86 LYS A O 1
ATOM 664 N N . ASN A 1 87 ? 11.654 -6.377 -4.082 1.00 87.75 87 ASN A N 1
ATOM 665 C CA . ASN A 1 87 ? 11.360 -6.325 -5.506 1.00 87.75 87 ASN A CA 1
ATOM 666 C C . ASN A 1 87 ? 10.822 -4.943 -5.907 1.00 87.75 87 ASN A C 1
ATOM 668 O O . ASN A 1 87 ? 9.689 -4.586 -5.602 1.00 87.75 87 ASN A O 1
ATOM 672 N N . LYS A 1 88 ? 11.642 -4.198 -6.655 1.00 88.62 88 LYS A N 1
ATOM 673 C CA . LYS A 1 88 ? 11.360 -2.819 -7.085 1.00 88.62 88 LYS A CA 1
ATOM 674 C C . LYS A 1 88 ? 10.146 -2.693 -8.013 1.00 88.62 88 LYS A C 1
ATOM 676 O O . LYS A 1 88 ? 9.507 -1.649 -8.005 1.00 88.62 88 LYS A O 1
ATOM 681 N N . TYR A 1 89 ? 9.852 -3.729 -8.802 1.00 87.25 89 TYR A N 1
ATOM 682 C CA . TYR A 1 89 ? 8.719 -3.736 -9.733 1.00 87.25 89 TYR A CA 1
ATOM 683 C C . TYR A 1 89 ? 7.412 -4.050 -9.018 1.00 87.25 89 TYR A C 1
ATOM 685 O O . TYR A 1 89 ? 6.444 -3.323 -9.181 1.00 87.25 89 TYR A O 1
ATOM 693 N N . ILE A 1 90 ? 7.411 -5.076 -8.159 1.00 91.94 90 ILE A N 1
ATOM 694 C CA . ILE A 1 90 ? 6.224 -5.395 -7.354 1.00 91.94 90 ILE A CA 1
ATOM 695 C C . ILE A 1 90 ? 5.882 -4.213 -6.434 1.00 91.94 90 ILE A C 1
ATOM 697 O O . ILE A 1 90 ? 4.712 -3.877 -6.290 1.00 91.94 90 ILE A O 1
ATOM 701 N N . ALA A 1 91 ? 6.888 -3.538 -5.864 1.00 96.31 91 ALA A N 1
ATOM 702 C CA . ALA A 1 91 ? 6.668 -2.304 -5.113 1.00 96.31 91 ALA A CA 1
ATOM 703 C C . ALA A 1 91 ? 5.953 -1.236 -5.961 1.00 96.31 91 ALA A C 1
ATOM 705 O O . ALA A 1 91 ? 4.939 -0.693 -5.536 1.00 96.31 91 ALA A O 1
ATOM 706 N N . GLY A 1 92 ? 6.441 -0.997 -7.184 1.00 95.25 92 GLY A N 1
ATOM 707 C CA . GLY A 1 92 ? 5.818 -0.084 -8.143 1.00 95.25 92 GLY A CA 1
ATOM 708 C C . GLY A 1 92 ? 4.367 -0.437 -8.481 1.00 95.25 92 GLY A C 1
ATOM 709 O O . GLY A 1 92 ? 3.513 0.443 -8.470 1.00 95.25 92 GLY A O 1
ATOM 710 N N . GLU A 1 93 ? 4.062 -1.717 -8.711 1.00 95.56 93 GLU A N 1
ATOM 711 C CA . GLU A 1 93 ? 2.694 -2.188 -8.979 1.00 95.56 93 GLU A CA 1
ATOM 712 C C . GLU A 1 93 ? 1.742 -1.910 -7.807 1.00 95.56 93 GLU A C 1
ATOM 714 O O . GLU A 1 93 ? 0.613 -1.465 -8.013 1.00 95.56 93 GLU A O 1
ATOM 719 N N . TYR A 1 94 ? 2.194 -2.128 -6.570 1.00 98.31 94 TYR A N 1
ATOM 720 C CA . TYR A 1 94 ? 1.386 -1.832 -5.387 1.00 98.31 94 TYR A CA 1
ATOM 721 C C . TYR A 1 94 ? 1.191 -0.332 -5.154 1.00 98.31 94 TYR A C 1
ATOM 723 O O . TYR A 1 94 ? 0.097 0.071 -4.763 1.00 98.31 94 TYR A O 1
ATOM 731 N N . TYR A 1 95 ? 2.197 0.499 -5.433 1.00 98.38 95 TYR A N 1
ATOM 732 C CA . TYR A 1 95 ? 2.050 1.953 -5.358 1.00 98.38 95 TYR A CA 1
ATOM 733 C C . TYR A 1 95 ? 1.093 2.502 -6.424 1.00 98.38 95 TYR A C 1
ATOM 735 O O . TYR A 1 95 ? 0.263 3.352 -6.107 1.00 98.38 95 TYR A O 1
ATOM 743 N N . LEU A 1 96 ? 1.129 1.975 -7.654 1.00 96.94 96 LEU A N 1
ATOM 744 C CA . LEU A 1 96 ? 0.132 2.308 -8.680 1.00 96.94 96 LEU A CA 1
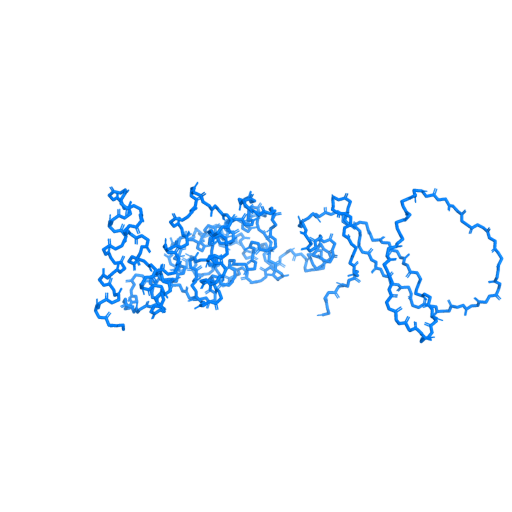ATOM 745 C C . LEU A 1 96 ? -1.275 1.926 -8.221 1.00 96.94 96 LEU A C 1
ATOM 747 O O . LEU A 1 96 ? -2.181 2.755 -8.246 1.00 96.94 96 LEU A O 1
ATOM 751 N N . LYS A 1 97 ? -1.438 0.711 -7.689 1.00 97.25 97 LYS A N 1
ATOM 752 C CA . LYS A 1 97 ? -2.714 0.261 -7.125 1.00 97.25 97 LYS A CA 1
ATOM 753 C C . LYS A 1 97 ? -3.193 1.148 -5.968 1.00 97.25 97 LYS A C 1
ATOM 755 O O . LYS A 1 97 ? -4.393 1.361 -5.814 1.00 97.25 97 LYS A O 1
ATOM 760 N N . ALA A 1 98 ? -2.279 1.660 -5.144 1.00 97.75 98 ALA A N 1
ATOM 761 C CA . ALA A 1 98 ? -2.613 2.586 -4.066 1.00 97.75 98 ALA A CA 1
ATOM 762 C C . ALA A 1 98 ? -3.185 3.902 -4.607 1.00 97.75 98 ALA A C 1
ATOM 764 O O . ALA A 1 98 ? -4.215 4.362 -4.119 1.00 97.75 98 ALA A O 1
ATOM 765 N N . PHE A 1 99 ? -2.556 4.456 -5.646 1.00 96.81 99 PHE A N 1
ATOM 766 C CA . PHE A 1 99 ? -3.016 5.662 -6.333 1.00 96.81 99 PHE A CA 1
ATOM 767 C C . PHE A 1 99 ? -4.370 5.465 -7.035 1.00 96.81 99 PHE A C 1
ATOM 769 O O . PHE A 1 99 ? -5.244 6.325 -6.942 1.00 96.81 99 PHE A O 1
ATOM 776 N N . GLU A 1 100 ? -4.598 4.306 -7.661 1.00 94.69 100 GLU A N 1
ATOM 777 C CA . GLU A 1 100 ? -5.881 3.946 -8.290 1.00 94.69 100 GLU A CA 1
ATOM 778 C C . GLU A 1 100 ? -7.055 3.891 -7.299 1.00 94.69 100 GLU A C 1
ATOM 780 O O . GLU A 1 100 ? -8.206 4.077 -7.694 1.00 94.69 100 GLU A O 1
ATOM 785 N N . CYS A 1 101 ? -6.786 3.665 -6.007 1.00 91.62 101 CYS A N 1
ATOM 786 C CA . CYS A 1 101 ? -7.809 3.706 -4.956 1.00 91.62 101 CYS A CA 1
ATOM 787 C C . CYS A 1 101 ? -8.255 5.139 -4.603 1.00 91.62 101 CYS A C 1
ATOM 789 O O . CYS A 1 101 ? -9.149 5.312 -3.775 1.00 91.62 101 CYS A O 1
ATOM 791 N N . GLY A 1 102 ? -7.657 6.158 -5.226 1.00 91.19 102 GLY A N 1
ATOM 792 C CA . GLY A 1 102 ? -7.939 7.565 -4.979 1.00 91.19 102 GLY A CA 1
ATOM 793 C C . GLY A 1 102 ? -7.069 8.159 -3.875 1.00 91.19 102 GLY A C 1
ATOM 794 O O . GLY A 1 102 ? -6.421 7.447 -3.107 1.00 91.19 102 GLY A O 1
ATOM 795 N N . VAL A 1 103 ? -7.078 9.489 -3.801 1.00 89.38 103 VAL A N 1
ATOM 796 C CA . VAL A 1 103 ? -6.185 10.282 -2.949 1.00 89.38 103 VAL A CA 1
ATOM 797 C C . VAL A 1 103 ? -7.014 11.057 -1.938 1.00 89.38 103 VAL A C 1
ATOM 799 O O . VAL A 1 103 ? -7.974 11.728 -2.307 1.00 89.38 103 VAL A O 1
ATOM 802 N N . GLY A 1 104 ? -6.678 10.940 -0.656 1.00 84.62 104 GLY A N 1
ATOM 803 C CA . GLY A 1 104 ? -7.352 11.685 0.403 1.00 84.62 104 GLY A CA 1
ATOM 804 C C . GLY A 1 104 ? -6.938 13.154 0.362 1.00 84.62 104 GLY A C 1
ATOM 805 O O . GLY A 1 104 ? -5.788 13.477 0.654 1.00 84.62 104 GLY A O 1
ATOM 806 N N . ARG A 1 105 ? -7.862 14.051 0.003 1.00 79.94 105 ARG A N 1
ATOM 807 C CA . ARG A 1 105 ? -7.632 15.504 -0.007 1.00 79.94 105 ARG A CA 1
ATOM 808 C C . ARG A 1 105 ? -8.346 16.185 1.154 1.00 79.94 105 ARG A C 1
ATOM 810 O O . ARG A 1 105 ? -9.536 15.980 1.348 1.00 79.94 105 ARG A O 1
ATOM 817 N N . ALA A 1 106 ? -7.655 17.077 1.861 1.00 69.56 106 ALA A N 1
ATOM 818 C CA . ALA A 1 106 ? -8.213 17.769 3.028 1.00 69.56 106 ALA A CA 1
ATOM 819 C C . ALA A 1 106 ? -9.508 18.562 2.743 1.00 69.56 106 ALA A C 1
ATOM 821 O O . ALA A 1 106 ? -10.287 18.804 3.660 1.00 69.56 106 ALA A O 1
ATOM 822 N N . GLU A 1 107 ? -9.728 18.973 1.491 1.00 69.75 107 GLU A N 1
ATOM 823 C CA . GLU A 1 107 ? -10.916 19.720 1.054 1.00 69.75 107 GLU A CA 1
ATOM 824 C C . GLU A 1 107 ? -12.108 18.821 0.684 1.00 69.75 107 GLU A C 1
ATOM 826 O O . GLU A 1 107 ? -13.225 19.314 0.518 1.00 69.75 107 GLU A O 1
ATOM 831 N N . GLU A 1 108 ? -11.894 17.511 0.531 1.00 73.25 108 GLU A N 1
ATOM 832 C CA . GLU A 1 108 ? -12.962 16.577 0.190 1.00 73.25 108 GLU A CA 1
ATOM 833 C C . GLU A 1 108 ? -13.809 16.229 1.423 1.00 73.25 108 GLU A C 1
ATOM 835 O O . GLU A 1 108 ? -13.290 16.138 2.540 1.00 73.25 108 GLU A O 1
ATOM 840 N N . PRO A 1 109 ? -15.124 16.002 1.246 1.00 69.69 109 PRO A N 1
ATOM 841 C CA . PRO A 1 109 ? -15.956 15.477 2.315 1.00 69.69 109 PRO A CA 1
ATOM 842 C C . PRO A 1 109 ? -15.364 14.176 2.863 1.00 69.69 109 PRO A C 1
ATOM 844 O O . PRO A 1 109 ? -15.016 13.276 2.098 1.00 69.69 109 PRO A O 1
ATOM 847 N N . LEU A 1 110 ? -15.294 14.070 4.192 1.00 72.69 110 LEU A N 1
ATOM 848 C CA . LEU A 1 110 ? -14.941 12.832 4.879 1.00 72.69 110 LEU A CA 1
ATOM 849 C C . LEU A 1 110 ? -16.057 11.808 4.641 1.00 72.69 110 LEU A C 1
ATOM 851 O O . LEU A 1 110 ? -17.035 11.748 5.386 1.00 72.69 110 LEU A O 1
ATOM 855 N N . ASP A 1 111 ? -15.935 11.056 3.553 1.00 74.44 111 ASP A N 1
ATOM 856 C CA . ASP A 1 111 ? -16.761 9.891 3.279 1.00 74.44 111 ASP A CA 1
ATOM 857 C C . ASP A 1 111 ? -16.163 8.629 3.919 1.00 74.44 111 ASP A C 1
ATOM 859 O O . ASP A 1 111 ? -15.051 8.625 4.457 1.00 74.44 111 ASP A O 1
ATOM 863 N N . ASP A 1 112 ? -16.927 7.539 3.868 1.00 67.38 112 ASP A N 1
ATOM 864 C CA . ASP A 1 112 ? -16.556 6.259 4.474 1.00 67.38 112 ASP A CA 1
ATOM 865 C C . ASP A 1 112 ? -15.227 5.691 3.926 1.00 67.38 112 ASP A C 1
ATOM 867 O O . ASP A 1 112 ? -14.595 4.850 4.569 1.00 67.38 112 ASP A O 1
ATOM 871 N N . ASP A 1 113 ? -14.796 6.140 2.743 1.00 81.12 113 ASP A N 1
ATOM 872 C CA . ASP A 1 113 ? -13.632 5.625 2.030 1.00 81.12 113 ASP A CA 1
ATOM 873 C C . ASP A 1 113 ? -12.383 6.495 2.206 1.00 81.12 113 ASP A C 1
ATOM 875 O O . ASP A 1 113 ? -11.262 5.985 2.115 1.00 81.12 113 ASP A O 1
ATOM 879 N N . TYR A 1 114 ? -12.571 7.784 2.504 1.00 83.69 114 TYR A N 1
ATOM 880 C CA . TYR A 1 114 ? -11.538 8.811 2.610 1.00 83.69 114 TYR A CA 1
ATOM 881 C C . TYR A 1 114 ? -10.318 8.353 3.414 1.00 83.69 114 TYR A C 1
ATOM 883 O O . TYR A 1 114 ? -9.182 8.451 2.957 1.00 83.69 114 TYR A O 1
ATOM 891 N N . HIS A 1 115 ? -10.536 7.778 4.598 1.00 85.31 115 HIS A N 1
ATOM 892 C CA . HIS A 1 115 ? -9.444 7.375 5.487 1.00 85.31 115 HIS A CA 1
ATOM 893 C C . HIS A 1 115 ? -8.629 6.174 4.987 1.00 85.31 115 HIS A C 1
ATOM 895 O O . HIS A 1 115 ? -7.568 5.891 5.553 1.00 85.31 115 HIS A O 1
ATOM 901 N N . SER A 1 116 ? -9.110 5.472 3.958 1.00 91.50 116 SER A N 1
ATOM 902 C CA . SER A 1 116 ? -8.439 4.330 3.332 1.00 91.50 116 SER A CA 1
ATOM 903 C C . SER A 1 116 ? -7.646 4.692 2.073 1.00 91.50 116 SER A C 1
ATOM 905 O O . SER A 1 116 ? -6.819 3.887 1.635 1.00 91.50 116 SER A O 1
ATOM 907 N N . ARG A 1 117 ? -7.882 5.886 1.513 1.00 94.38 117 ARG A N 1
ATOM 908 C CA . ARG A 1 117 ? -7.154 6.440 0.366 1.00 94.38 117 ARG A CA 1
ATOM 909 C C . ARG A 1 117 ? -5.704 6.746 0.739 1.00 94.38 117 ARG A C 1
ATOM 911 O O . ARG A 1 117 ? -5.395 6.973 1.912 1.00 94.38 117 ARG A O 1
ATOM 918 N N . ILE A 1 118 ? -4.825 6.730 -0.260 1.00 94.69 118 ILE A N 1
ATOM 919 C CA . ILE A 1 118 ? -3.435 7.170 -0.094 1.00 94.69 118 ILE A CA 1
ATOM 920 C C . ILE A 1 118 ? -3.409 8.690 0.117 1.00 94.69 118 ILE A C 1
ATOM 922 O O . ILE A 1 118 ? -4.262 9.397 -0.423 1.00 94.69 118 ILE A O 1
ATOM 926 N N . ASP A 1 119 ? -2.487 9.203 0.927 1.00 92.50 119 ASP A N 1
ATOM 927 C CA . ASP A 1 119 ? -2.352 10.649 1.121 1.00 92.50 119 ASP A CA 1
ATOM 928 C C . ASP A 1 119 ? -1.348 11.270 0.136 1.00 92.50 119 ASP A C 1
ATOM 930 O O . ASP A 1 119 ? -0.568 10.576 -0.516 1.00 92.50 119 ASP A O 1
ATOM 934 N N . SER A 1 120 ? -1.388 12.595 -0.025 1.00 93.69 120 SER A N 1
ATOM 935 C CA . SER A 1 120 ? -0.524 13.289 -0.988 1.00 93.69 120 SER A CA 1
ATOM 936 C C . SER A 1 120 ? 0.962 13.259 -0.615 1.00 93.69 120 SER A C 1
ATOM 938 O O . SER A 1 120 ? 1.813 13.433 -1.491 1.00 93.69 120 SER A O 1
ATOM 940 N N . VAL A 1 121 ? 1.288 13.038 0.662 1.00 95.19 121 VAL A N 1
ATOM 941 C CA . VAL A 1 121 ? 2.671 12.944 1.145 1.00 95.19 121 VAL A CA 1
ATOM 942 C C . VAL A 1 121 ? 3.272 11.607 0.721 1.00 95.19 121 VAL A C 1
ATOM 944 O O . VAL A 1 121 ? 4.383 11.582 0.192 1.00 95.19 121 VAL A O 1
ATOM 947 N N . ASP A 1 122 ? 2.517 10.516 0.846 1.00 96.25 122 ASP A N 1
ATOM 948 C CA . ASP A 1 122 ? 2.891 9.197 0.341 1.00 96.25 122 ASP A CA 1
ATOM 949 C C . ASP A 1 122 ? 3.148 9.232 -1.172 1.00 96.25 122 ASP A C 1
ATOM 951 O O . ASP A 1 122 ? 4.119 8.643 -1.647 1.00 96.25 122 ASP A O 1
ATOM 955 N N . LEU A 1 123 ? 2.344 9.977 -1.944 1.00 97.38 123 LEU A N 1
ATOM 956 C CA . LEU A 1 123 ? 2.586 10.154 -3.383 1.00 97.38 123 LEU A CA 1
ATOM 957 C C . LEU A 1 123 ? 3.941 10.808 -3.663 1.00 97.38 123 LEU A C 1
ATOM 959 O O . LEU A 1 123 ? 4.676 10.338 -4.530 1.00 97.38 123 LEU A O 1
ATOM 963 N N . ALA A 1 124 ? 4.303 11.847 -2.905 1.00 97.75 124 ALA A N 1
ATOM 964 C CA . ALA A 1 124 ? 5.609 12.482 -3.037 1.00 97.75 124 ALA A CA 1
ATOM 965 C C . ALA A 1 124 ? 6.743 11.498 -2.708 1.00 97.75 124 ALA A C 1
ATOM 967 O O . ALA A 1 124 ? 7.717 11.408 -3.455 1.00 97.75 124 ALA A O 1
ATOM 968 N N . LEU A 1 125 ? 6.599 10.694 -1.649 1.00 98.00 125 LEU A N 1
ATOM 969 C CA . LEU A 1 125 ? 7.577 9.662 -1.288 1.00 98.00 125 LEU A CA 1
ATOM 970 C C . LEU A 1 125 ? 7.720 8.584 -2.370 1.00 98.00 125 LEU A C 1
ATOM 972 O O . LEU A 1 125 ? 8.839 8.147 -2.652 1.00 98.00 125 LEU A O 1
ATOM 976 N N . ILE A 1 126 ? 6.618 8.180 -3.005 1.00 98.12 126 ILE A N 1
ATOM 977 C CA . ILE A 1 126 ? 6.621 7.254 -4.144 1.00 98.12 126 ILE A CA 1
ATOM 978 C C . ILE A 1 126 ? 7.374 7.869 -5.327 1.00 98.12 126 ILE A C 1
ATOM 980 O O . ILE A 1 126 ? 8.225 7.204 -5.926 1.00 98.12 126 ILE A O 1
ATOM 984 N N . THR A 1 127 ? 7.117 9.140 -5.648 1.00 97.94 127 THR A N 1
ATOM 985 C CA . THR A 1 127 ? 7.826 9.855 -6.717 1.00 97.94 127 THR A CA 1
ATOM 986 C C . THR A 1 127 ? 9.327 9.933 -6.443 1.00 97.94 127 THR A C 1
ATOM 988 O O . THR A 1 127 ? 10.125 9.592 -7.317 1.00 97.94 127 THR A O 1
ATOM 991 N N . LEU A 1 128 ? 9.731 10.287 -5.222 1.00 97.88 128 LEU A N 1
ATOM 992 C CA . LEU A 1 128 ? 11.142 10.315 -4.828 1.00 97.88 128 LEU A CA 1
ATOM 993 C C . LEU A 1 128 ? 11.781 8.920 -4.915 1.00 97.88 128 LEU A C 1
ATOM 995 O O . LEU A 1 128 ? 12.854 8.762 -5.496 1.00 97.88 128 LEU A O 1
ATOM 999 N N . ALA A 1 129 ? 11.087 7.877 -4.451 1.00 96.88 129 ALA A N 1
ATOM 1000 C CA . ALA A 1 129 ? 11.553 6.499 -4.587 1.00 96.88 129 ALA A CA 1
ATOM 1001 C C . ALA A 1 129 ? 11.725 6.080 -6.060 1.00 96.88 129 ALA A C 1
ATOM 1003 O O . ALA A 1 129 ? 12.619 5.294 -6.388 1.00 96.88 129 ALA A O 1
ATOM 1004 N N . TYR A 1 130 ? 10.892 6.586 -6.971 1.00 94.94 130 TYR A N 1
ATOM 1005 C CA . TYR A 1 130 ? 11.052 6.357 -8.407 1.00 94.94 130 TYR A CA 1
ATOM 1006 C C . TYR A 1 130 ? 12.274 7.094 -8.977 1.00 94.94 130 TYR A C 1
ATOM 1008 O O . TYR A 1 130 ? 13.057 6.492 -9.725 1.00 94.94 130 TYR A O 1
ATOM 1016 N N . ILE A 1 131 ? 12.464 8.363 -8.599 1.00 93.88 131 ILE A N 1
ATOM 1017 C CA . ILE A 1 131 ? 13.618 9.187 -8.989 1.00 93.88 131 ILE A CA 1
ATOM 1018 C C . ILE A 1 131 ? 14.929 8.515 -8.560 1.00 93.88 131 ILE A C 1
ATOM 1020 O O . ILE A 1 131 ? 15.847 8.380 -9.373 1.00 93.88 131 ILE A O 1
ATOM 1024 N N . ASP A 1 132 ? 14.984 8.022 -7.323 1.00 93.12 132 ASP A N 1
ATOM 1025 C CA . ASP A 1 132 ? 16.143 7.326 -6.750 1.00 93.12 132 ASP A CA 1
ATOM 1026 C C . ASP A 1 132 ? 16.310 5.894 -7.291 1.00 93.12 132 ASP A C 1
ATOM 1028 O O . ASP A 1 132 ? 17.234 5.162 -6.923 1.00 93.12 132 ASP A O 1
ATOM 1032 N N . ALA A 1 133 ? 15.424 5.481 -8.204 1.00 89.69 133 ALA A N 1
ATOM 1033 C CA . ALA A 1 133 ? 15.352 4.146 -8.783 1.00 89.69 133 ALA A CA 1
ATOM 1034 C C . ALA A 1 133 ? 15.217 3.034 -7.728 1.00 89.69 133 ALA A C 1
ATOM 1036 O O . ALA A 1 133 ? 15.624 1.892 -7.973 1.00 89.69 133 ALA A O 1
ATOM 1037 N N . ASP A 1 134 ? 14.653 3.344 -6.561 1.00 89.81 134 ASP A N 1
ATOM 1038 C CA . ASP A 1 134 ? 14.287 2.404 -5.501 1.00 89.81 134 ASP A CA 1
ATOM 1039 C C . ASP A 1 134 ? 13.061 1.573 -5.863 1.00 89.81 134 ASP A C 1
ATOM 1041 O O . ASP A 1 134 ? 12.980 0.408 -5.467 1.00 89.81 134 ASP A O 1
ATOM 1045 N N . ILE A 1 135 ? 12.178 2.134 -6.685 1.00 92.56 135 ILE A N 1
ATOM 1046 C CA . ILE A 1 135 ? 11.111 1.414 -7.377 1.00 92.56 135 ILE A CA 1
ATOM 1047 C C . ILE A 1 135 ? 11.273 1.495 -8.892 1.00 92.56 135 ILE A C 1
ATOM 1049 O O . ILE A 1 135 ? 12.034 2.303 -9.427 1.00 92.56 135 ILE A O 1
ATOM 1053 N N . CYS A 1 136 ? 10.576 0.611 -9.596 1.00 88.38 136 CYS A N 1
ATOM 1054 C CA . CYS A 1 136 ? 10.454 0.639 -11.047 1.00 88.38 136 CYS A CA 1
ATOM 1055 C C . CYS A 1 136 ? 8.990 0.405 -11.415 1.00 88.38 136 CYS A C 1
ATOM 1057 O O . CYS A 1 136 ? 8.343 -0.446 -10.811 1.00 88.38 136 CYS A O 1
ATOM 1059 N N . LEU A 1 137 ? 8.497 1.131 -12.414 1.00 86.62 137 LEU A N 1
ATOM 1060 C CA . LEU A 1 137 ? 7.164 0.919 -12.969 1.00 86.62 137 LEU A CA 1
ATOM 1061 C C . LEU A 1 137 ? 7.241 0.082 -14.244 1.00 86.62 137 LEU A C 1
ATOM 1063 O O . LEU A 1 137 ? 8.333 -0.171 -14.777 1.00 86.62 137 LEU A O 1
ATOM 1067 N N . ASN A 1 138 ? 6.078 -0.385 -14.699 1.00 81.69 138 ASN A N 1
ATOM 1068 C CA . ASN A 1 138 ? 6.008 -1.142 -15.936 1.00 81.69 138 ASN A CA 1
ATOM 1069 C C . ASN A 1 138 ? 6.123 -0.231 -17.162 1.00 81.69 138 ASN A C 1
ATOM 1071 O O . ASN A 1 138 ? 6.946 -0.514 -18.038 1.00 81.69 138 ASN A O 1
ATOM 1075 N N . ASP A 1 139 ? 5.382 0.878 -17.166 1.00 82.00 139 ASP A N 1
ATOM 1076 C CA . ASP A 1 139 ? 5.625 2.038 -18.015 1.00 82.00 139 ASP A CA 1
ATOM 1077 C C . ASP A 1 139 ? 6.129 3.191 -17.135 1.00 82.00 139 ASP A C 1
ATOM 1079 O O . ASP A 1 139 ? 5.533 3.515 -16.111 1.00 82.00 139 ASP A O 1
ATOM 1083 N N . ASP A 1 140 ? 7.244 3.819 -17.507 1.00 84.25 140 ASP A N 1
ATOM 1084 C CA . ASP A 1 140 ? 7.752 4.974 -16.761 1.00 84.25 140 ASP A CA 1
ATOM 1085 C C . ASP A 1 140 ? 6.786 6.164 -16.822 1.00 84.25 140 ASP A C 1
ATOM 1087 O O . ASP A 1 140 ? 6.855 7.031 -15.960 1.00 84.25 140 ASP A O 1
ATOM 1091 N N . LEU A 1 141 ? 5.881 6.216 -17.807 1.00 86.12 141 LEU A N 1
ATOM 1092 C CA . LEU A 1 141 ? 4.846 7.250 -17.876 1.00 86.12 141 LEU A CA 1
ATOM 1093 C C . LEU A 1 141 ? 3.788 7.103 -16.775 1.00 86.12 141 LEU A C 1
ATOM 1095 O O . LEU A 1 141 ? 3.148 8.095 -16.429 1.00 86.12 141 LEU A O 1
ATOM 1099 N N . ASP A 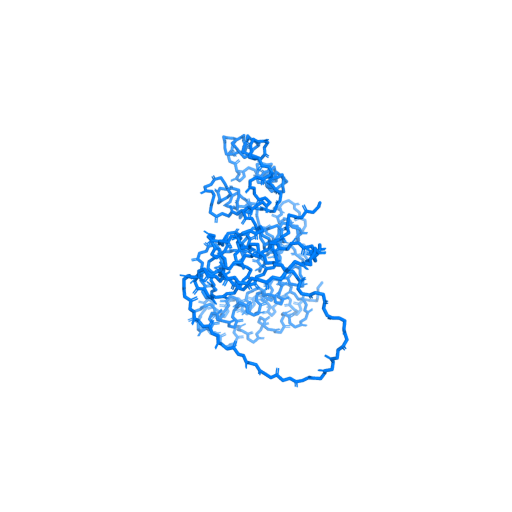1 142 ? 3.647 5.915 -16.176 1.00 89.88 142 ASP A N 1
ATOM 1100 C CA . ASP A 1 142 ? 2.679 5.664 -15.103 1.00 89.88 142 ASP A CA 1
ATOM 1101 C C . ASP A 1 142 ? 3.013 6.455 -13.822 1.00 89.88 142 ASP A C 1
ATOM 1103 O O . ASP A 1 142 ? 2.157 6.625 -12.956 1.00 89.88 142 ASP A O 1
ATOM 1107 N N . ILE A 1 143 ? 4.239 6.987 -13.691 1.00 93.50 143 ILE A N 1
ATOM 1108 C CA . ILE A 1 143 ? 4.611 7.840 -12.553 1.00 93.50 143 ILE A CA 1
ATOM 1109 C C . ILE A 1 143 ? 4.050 9.261 -12.677 1.00 93.50 143 ILE A C 1
ATOM 1111 O O . ILE A 1 143 ? 3.902 9.947 -11.667 1.00 93.50 143 ILE A O 1
ATOM 1115 N N . LEU A 1 144 ? 3.772 9.734 -13.898 1.00 93.19 144 LEU A N 1
ATOM 1116 C CA . LEU A 1 144 ? 3.435 11.139 -14.134 1.00 93.19 144 LEU A CA 1
ATOM 1117 C C . LEU A 1 144 ? 2.140 11.555 -13.424 1.00 93.19 144 LEU A C 1
ATOM 1119 O O . LEU A 1 144 ? 2.177 12.587 -12.757 1.00 93.19 144 LEU A O 1
ATOM 1123 N N . PRO A 1 145 ? 1.043 10.767 -13.454 1.00 94.75 145 PRO A N 1
ATOM 1124 C CA . PRO A 1 145 ? -0.168 11.101 -12.706 1.00 94.75 145 PRO A CA 1
ATOM 1125 C C . PRO A 1 145 ? 0.061 11.192 -11.190 1.00 94.75 145 PRO A C 1
ATOM 1127 O O . PRO A 1 145 ? -0.484 12.082 -10.542 1.00 94.75 145 PRO A O 1
ATOM 1130 N N . ILE A 1 146 ? 0.900 10.309 -10.631 1.00 96.62 146 ILE A N 1
ATOM 1131 C CA . ILE A 1 146 ? 1.265 10.323 -9.205 1.00 96.62 146 ILE A CA 1
ATOM 1132 C C . ILE A 1 146 ? 2.033 11.605 -8.868 1.00 96.62 146 ILE A C 1
ATOM 1134 O O . ILE A 1 146 ? 1.693 12.301 -7.912 1.00 96.62 146 ILE A O 1
ATOM 1138 N N . ALA A 1 147 ? 3.053 11.932 -9.664 1.00 96.94 147 ALA A N 1
ATOM 1139 C CA . ALA A 1 147 ? 3.892 13.102 -9.435 1.00 96.94 147 ALA A CA 1
ATOM 1140 C C . ALA A 1 147 ? 3.119 14.416 -9.630 1.00 96.94 147 ALA A C 1
ATOM 1142 O O . ALA A 1 147 ? 3.293 15.353 -8.855 1.00 96.94 147 ALA A O 1
ATOM 1143 N N . GLU A 1 148 ? 2.237 14.478 -10.631 1.00 96.44 148 GLU A N 1
ATOM 1144 C CA . GLU A 1 148 ? 1.371 15.631 -10.881 1.00 96.44 148 GLU A CA 1
ATOM 1145 C C . GLU A 1 148 ? 0.398 15.856 -9.722 1.00 96.44 148 GLU A C 1
ATOM 1147 O O . GLU A 1 148 ? 0.211 16.990 -9.287 1.00 96.44 148 GLU A O 1
ATOM 1152 N N . GLU A 1 149 ? -0.195 14.787 -9.186 1.00 95.69 149 GLU A N 1
ATOM 1153 C CA . GLU A 1 149 ? -1.051 14.870 -8.005 1.00 95.69 149 GLU A CA 1
ATOM 1154 C C . GLU A 1 149 ? -0.281 15.370 -6.783 1.00 95.69 149 GLU A C 1
ATOM 1156 O O . GLU A 1 149 ? -0.716 16.319 -6.129 1.00 95.69 149 GLU A O 1
ATOM 1161 N N . ALA A 1 150 ? 0.885 14.784 -6.505 1.00 96.44 150 ALA A N 1
ATOM 1162 C CA . ALA A 1 150 ? 1.723 15.189 -5.384 1.00 96.44 150 ALA A CA 1
ATOM 1163 C C . ALA A 1 150 ? 2.154 16.664 -5.494 1.00 96.44 150 ALA A C 1
ATOM 1165 O O . ALA A 1 150 ? 2.112 17.398 -4.504 1.00 96.44 150 ALA A O 1
ATOM 1166 N N . TYR A 1 151 ? 2.519 17.116 -6.700 1.00 96.94 151 TYR A N 1
ATOM 1167 C CA . TYR A 1 151 ? 2.878 18.508 -6.982 1.00 96.94 151 TYR A CA 1
ATOM 1168 C C . TYR A 1 151 ? 1.681 19.448 -6.814 1.00 96.94 151 TYR A C 1
ATOM 1170 O O . TYR A 1 151 ? 1.779 20.465 -6.130 1.00 96.94 151 TYR A O 1
ATOM 1178 N N . ARG A 1 152 ? 0.516 19.085 -7.361 1.00 95.00 152 ARG A N 1
ATOM 1179 C CA . ARG A 1 152 ? -0.715 19.880 -7.255 1.00 95.00 152 ARG A CA 1
ATOM 1180 C C . ARG A 1 152 ? -1.187 20.039 -5.811 1.00 95.00 152 ARG A C 1
ATOM 1182 O O . ARG A 1 152 ? -1.701 21.094 -5.457 1.00 95.00 152 ARG A O 1
ATOM 1189 N N . CYS A 1 153 ? -0.987 19.020 -4.977 1.00 91.69 153 CYS A N 1
ATOM 1190 C CA . CYS A 1 153 ? -1.237 19.075 -3.535 1.00 91.69 153 CYS A CA 1
ATOM 1191 C C . CYS A 1 153 ? -0.134 19.806 -2.742 1.00 91.69 153 CYS A C 1
ATOM 1193 O O . CYS A 1 153 ? -0.218 19.880 -1.518 1.00 91.69 153 CYS A O 1
ATOM 1195 N N . GLY A 1 154 ? 0.919 20.305 -3.398 1.00 94.75 154 GLY A N 1
ATOM 1196 C CA . GLY A 1 154 ? 2.048 20.981 -2.753 1.00 94.75 154 GLY A CA 1
ATOM 1197 C C . GLY A 1 154 ? 2.944 20.063 -1.913 1.00 94.75 154 GLY A C 1
ATOM 1198 O O . GLY A 1 154 ? 3.733 20.55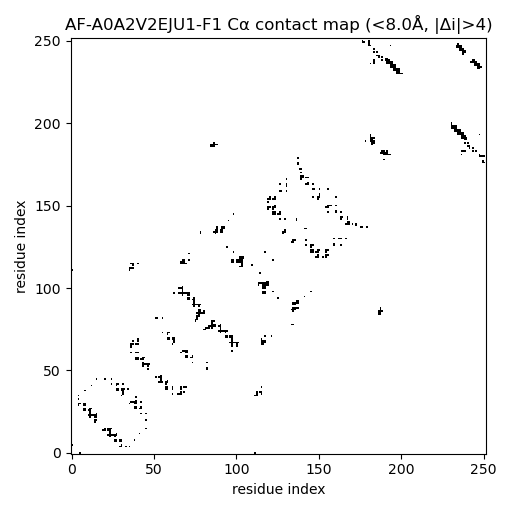3 -1.111 1.00 94.75 154 GLY A O 1
ATOM 1199 N N . SER A 1 155 ? 2.814 18.741 -2.062 1.00 96.00 155 SER A N 1
ATOM 1200 C CA . SER A 1 155 ? 3.605 17.741 -1.326 1.00 96.00 155 SER A CA 1
ATOM 1201 C C . SER A 1 155 ? 4.911 17.370 -2.043 1.00 96.00 155 SER A C 1
ATOM 1203 O O . SER A 1 155 ? 5.829 16.861 -1.405 1.00 96.00 155 SER A O 1
ATOM 1205 N N . LEU A 1 156 ? 5.014 17.645 -3.349 1.00 97.56 156 LEU A N 1
ATOM 1206 C CA . LEU A 1 156 ? 6.212 17.427 -4.167 1.00 97.56 156 LEU A CA 1
ATOM 1207 C C . LEU A 1 156 ? 6.802 18.766 -4.626 1.00 97.56 156 LEU A C 1
ATOM 1209 O O . LEU A 1 156 ? 6.066 19.652 -5.059 1.00 97.56 156 LEU A O 1
ATOM 1213 N N . GLN A 1 157 ? 8.127 18.908 -4.555 1.00 97.50 157 GLN A N 1
ATOM 1214 C CA . GLN A 1 157 ? 8.818 20.107 -5.032 1.00 97.50 157 GLN A CA 1
ATOM 1215 C C . GLN A 1 157 ? 8.834 20.174 -6.565 1.00 97.50 157 GLN A C 1
ATOM 1217 O O . GLN A 1 157 ? 8.848 19.148 -7.245 1.00 97.50 157 GLN A O 1
ATOM 1222 N N . GLU A 1 158 ? 8.870 21.392 -7.110 1.00 97.44 158 GLU A N 1
ATOM 1223 C CA . GLU A 1 158 ? 8.905 21.623 -8.561 1.00 97.44 158 GLU A CA 1
ATOM 1224 C C . GLU A 1 158 ? 10.116 20.946 -9.220 1.00 97.44 158 GLU A C 1
ATOM 1226 O O . GLU A 1 158 ? 9.954 20.255 -10.222 1.00 97.44 158 GLU A O 1
ATOM 1231 N N . ASP A 1 159 ? 11.302 21.040 -8.609 1.00 97.88 159 ASP A N 1
ATOM 1232 C CA . ASP A 1 159 ? 12.525 20.406 -9.119 1.00 97.88 159 ASP A CA 1
ATOM 1233 C C . ASP A 1 159 ? 12.379 18.879 -9.259 1.00 97.88 159 ASP A C 1
ATOM 1235 O O . ASP A 1 159 ? 12.789 18.298 -10.269 1.00 97.88 159 ASP A O 1
ATOM 1239 N N . ASP A 1 160 ? 11.756 18.216 -8.279 1.00 98.06 160 ASP A N 1
ATOM 1240 C CA . ASP A 1 160 ? 11.508 16.771 -8.318 1.00 98.06 160 ASP A CA 1
ATOM 1241 C C . ASP A 1 160 ? 10.430 16.404 -9.346 1.00 98.06 160 ASP A C 1
ATOM 1243 O O . ASP A 1 160 ? 10.531 15.374 -10.024 1.00 98.06 160 ASP A O 1
ATOM 1247 N N . PHE A 1 161 ? 9.418 17.256 -9.517 1.00 97.31 161 PHE A N 1
ATOM 1248 C CA . PHE A 1 161 ? 8.389 17.078 -10.539 1.00 97.31 161 PHE A CA 1
ATOM 1249 C C . PHE A 1 161 ? 8.966 17.202 -11.959 1.00 97.31 161 PHE A C 1
ATOM 1251 O O . PHE A 1 161 ? 8.753 16.318 -12.795 1.00 97.31 161 PHE A O 1
ATOM 1258 N N . GLU A 1 162 ? 9.770 18.235 -12.228 1.00 95.88 162 GLU A N 1
ATOM 1259 C CA . GLU A 1 162 ? 10.470 18.407 -13.507 1.00 95.88 162 GLU A CA 1
ATOM 1260 C C . GLU A 1 162 ? 11.438 17.254 -13.784 1.00 95.88 162 GLU A C 1
ATOM 1262 O O . GLU A 1 162 ? 11.463 16.691 -14.884 1.00 95.88 162 GLU A O 1
ATOM 1267 N N . LYS A 1 163 ? 12.189 16.825 -12.764 1.00 94.62 163 LYS A N 1
ATOM 1268 C CA . LYS A 1 163 ? 13.077 15.663 -12.863 1.00 94.62 163 LYS A CA 1
ATOM 1269 C C . LYS A 1 163 ? 12.306 14.386 -13.189 1.00 94.62 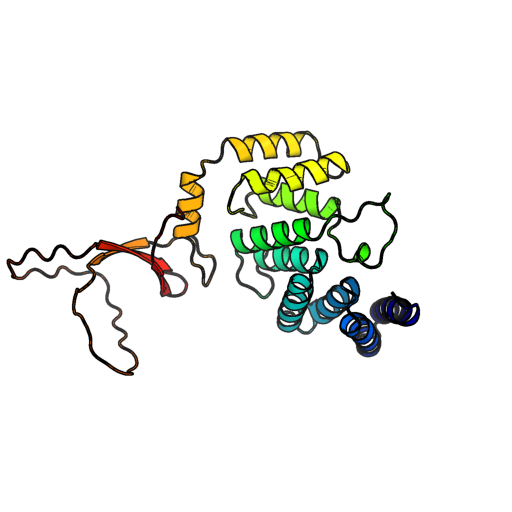163 LYS A C 1
ATOM 1271 O O . LYS A 1 163 ? 12.776 13.580 -13.993 1.00 94.62 163 LYS A O 1
ATOM 1276 N N . THR A 1 164 ? 11.121 14.203 -12.613 1.00 93.81 164 THR A N 1
ATOM 1277 C CA . THR A 1 164 ? 10.260 13.048 -12.895 1.00 93.81 164 THR A CA 1
ATOM 1278 C C . THR A 1 164 ? 9.805 13.030 -14.352 1.00 93.81 164 THR A C 1
ATOM 1280 O O . THR A 1 164 ? 9.941 11.993 -15.005 1.00 93.81 164 THR A O 1
ATOM 1283 N N . LYS A 1 165 ? 9.353 14.174 -14.888 1.00 91.31 165 LYS A N 1
ATOM 1284 C CA . LYS A 1 165 ? 9.002 14.325 -16.312 1.00 91.31 165 LYS A CA 1
ATOM 1285 C C . LYS A 1 165 ? 10.179 13.989 -17.220 1.00 91.31 165 LYS A C 1
ATOM 1287 O O . LYS A 1 165 ? 10.058 13.141 -18.103 1.00 91.31 165 LYS A O 1
ATOM 1292 N N . TYR A 1 166 ? 11.346 14.564 -16.929 1.00 89.06 166 TYR A N 1
ATOM 1293 C CA . TYR A 1 166 ? 12.566 14.290 -17.682 1.00 89.06 166 TYR A CA 1
ATOM 1294 C C . TYR A 1 166 ? 12.903 12.791 -17.710 1.00 89.06 166 TYR A C 1
ATOM 1296 O O . TYR A 1 166 ? 13.149 12.235 -18.783 1.00 89.06 166 TYR A O 1
ATOM 1304 N N . ILE A 1 167 ? 12.880 12.114 -16.553 1.00 84.88 167 ILE A N 1
ATOM 1305 C CA . ILE A 1 167 ? 13.157 10.673 -16.466 1.00 84.88 167 ILE A CA 1
ATOM 1306 C C . ILE A 1 167 ? 12.105 9.873 -17.244 1.00 84.88 167 ILE A C 1
ATOM 1308 O O . ILE A 1 167 ? 12.489 8.998 -18.017 1.00 84.88 167 ILE A O 1
ATOM 1312 N N . GLY A 1 168 ? 10.812 10.165 -17.066 1.00 74.25 168 GLY A N 1
ATOM 1313 C CA . GLY A 1 168 ? 9.719 9.448 -17.733 1.00 74.25 168 GLY A CA 1
ATOM 1314 C C . GLY A 1 168 ? 9.792 9.505 -19.261 1.00 74.25 168 GLY A C 1
ATOM 1315 O O . GLY A 1 168 ? 9.529 8.514 -19.936 1.00 74.25 168 GLY A O 1
ATOM 1316 N N . GLU A 1 169 ? 10.226 10.639 -19.813 1.00 72.56 169 GLU A N 1
ATOM 1317 C CA . GLU A 1 169 ? 10.365 10.837 -21.260 1.00 72.56 169 GLU A CA 1
ATOM 1318 C C . GLU A 1 169 ? 11.651 10.227 -21.841 1.00 72.56 169 GLU A C 1
ATOM 1320 O O . GLU A 1 169 ? 11.669 9.780 -22.991 1.00 72.56 169 GLU A O 1
ATOM 1325 N N . HIS A 1 170 ? 12.741 10.198 -21.065 1.00 72.44 170 HIS A N 1
ATOM 1326 C CA . HIS A 1 170 ? 14.080 9.870 -21.577 1.00 72.44 170 HIS A CA 1
ATOM 1327 C C . HIS A 1 170 ? 14.581 8.475 -21.182 1.00 72.44 170 HIS A C 1
ATOM 1329 O O . HIS A 1 170 ? 15.627 8.020 -21.665 1.00 72.44 170 HIS A O 1
ATOM 1335 N N . ARG A 1 171 ? 13.856 7.747 -20.331 1.00 71.44 171 ARG A N 1
ATOM 1336 C CA . ARG A 1 171 ? 14.196 6.371 -19.966 1.00 71.44 171 ARG A CA 1
ATOM 1337 C C . ARG A 1 171 ? 13.597 5.418 -21.015 1.00 71.44 171 ARG A C 1
ATOM 1339 O O . ARG A 1 171 ? 12.397 5.325 -21.234 1.00 71.44 171 ARG A O 1
ATOM 1346 N N . SER A 1 172 ? 14.465 4.747 -21.781 1.00 56.97 172 SER A N 1
ATOM 1347 C CA . SER A 1 172 ? 14.034 3.986 -22.965 1.00 56.97 172 SER A CA 1
ATOM 1348 C C . SER A 1 172 ? 13.189 2.759 -22.582 1.00 56.97 172 SER A C 1
ATOM 1350 O O . SER A 1 172 ? 13.750 1.796 -22.041 1.00 56.97 172 SER A O 1
ATOM 1352 N N . LYS A 1 173 ? 11.898 2.745 -22.959 1.00 55.06 173 LYS A N 1
ATOM 1353 C CA . LYS A 1 173 ? 10.955 1.615 -22.776 1.00 55.06 173 LYS A CA 1
ATOM 1354 C C . LYS A 1 173 ? 11.582 0.252 -23.112 1.00 55.06 173 LYS A C 1
ATOM 1356 O O . LYS A 1 173 ? 11.451 -0.706 -22.355 1.00 55.06 173 LYS A O 1
ATOM 1361 N N . THR A 1 174 ? 12.394 0.179 -24.170 1.00 52.78 174 THR A N 1
ATOM 1362 C CA . THR A 1 174 ? 13.093 -1.042 -24.615 1.00 52.78 174 THR A CA 1
ATOM 1363 C C . THR A 1 174 ? 14.029 -1.660 -23.568 1.00 52.78 174 THR A C 1
ATOM 1365 O O . THR A 1 174 ? 14.103 -2.881 -23.473 1.00 52.78 174 THR A O 1
ATOM 1368 N N . LYS A 1 175 ? 14.742 -0.858 -22.762 1.00 62.03 175 LYS A N 1
ATOM 1369 C CA . LYS A 1 175 ? 15.656 -1.380 -21.722 1.00 62.03 175 LYS A CA 1
ATOM 1370 C C . LYS A 1 175 ? 14.905 -1.874 -20.485 1.00 62.03 175 LYS A C 1
ATOM 1372 O O . LYS A 1 175 ? 15.416 -2.731 -19.773 1.00 62.03 175 LYS A O 1
ATOM 1377 N N . ILE A 1 176 ? 13.713 -1.344 -20.229 1.00 61.12 176 ILE A N 1
ATOM 1378 C CA . ILE A 1 176 ? 12.895 -1.670 -19.054 1.00 61.12 176 ILE A CA 1
ATOM 1379 C C . ILE A 1 176 ? 12.079 -2.925 -19.298 1.00 61.12 176 ILE A C 1
ATOM 1381 O O . ILE A 1 176 ? 12.135 -3.836 -18.483 1.00 61.12 176 ILE A O 1
ATOM 1385 N N . ILE A 1 177 ? 11.416 -3.008 -20.451 1.00 61.81 177 ILE A N 1
ATOM 1386 C CA . ILE A 1 177 ? 10.705 -4.199 -20.936 1.00 61.81 177 ILE A CA 1
ATOM 1387 C C . ILE A 1 177 ? 11.650 -5.404 -20.940 1.00 61.81 177 ILE A C 1
ATOM 1389 O O . ILE A 1 177 ? 11.331 -6.488 -20.451 1.00 61.81 177 ILE A O 1
ATOM 1393 N N . ASP A 1 178 ? 12.861 -5.206 -21.451 1.00 64.75 178 ASP A N 1
ATOM 1394 C CA . ASP A 1 178 ? 13.881 -6.239 -21.447 1.00 64.75 178 ASP A CA 1
ATOM 1395 C C . ASP A 1 178 ? 14.376 -6.575 -20.023 1.00 64.75 178 ASP A C 1
ATOM 1397 O O . ASP A 1 178 ? 14.531 -7.749 -19.679 1.00 64.75 178 ASP A O 1
ATOM 1401 N N . LYS A 1 179 ? 14.557 -5.574 -19.155 1.00 68.56 179 LYS A N 1
ATOM 1402 C CA . LYS A 1 179 ? 14.916 -5.781 -17.746 1.00 68.56 179 LYS A CA 1
ATOM 1403 C C . LYS A 1 179 ? 13.833 -6.536 -16.967 1.00 68.56 179 LYS A C 1
ATOM 1405 O O . LYS A 1 179 ? 14.178 -7.427 -16.190 1.00 68.56 179 LYS A O 1
ATOM 1410 N N . GLN A 1 180 ? 12.554 -6.249 -17.196 1.00 69.81 180 GLN A N 1
ATOM 1411 C CA . GLN A 1 180 ? 11.410 -6.980 -16.637 1.00 69.81 180 GLN A CA 1
ATOM 1412 C C . GLN A 1 180 ? 11.405 -8.427 -17.114 1.00 69.81 180 GLN A C 1
ATOM 1414 O O . GLN A 1 180 ? 11.380 -9.345 -16.298 1.00 69.81 180 GLN A O 1
ATOM 1419 N N . ALA A 1 181 ? 11.528 -8.642 -18.427 1.00 70.81 181 ALA A N 1
ATOM 1420 C CA . ALA A 1 181 ? 11.581 -9.979 -19.006 1.00 70.81 181 ALA A CA 1
ATOM 1421 C C . ALA A 1 181 ? 12.756 -10.809 -18.447 1.00 70.81 181 ALA A C 1
ATOM 1423 O O . ALA A 1 181 ? 12.673 -12.039 -18.406 1.00 70.81 181 ALA A O 1
ATOM 1424 N N . ARG A 1 182 ? 13.821 -10.148 -17.967 1.00 74.12 182 ARG A N 1
ATOM 1425 C CA . ARG A 1 182 ? 15.001 -10.753 -17.323 1.00 74.12 182 ARG A CA 1
ATOM 1426 C C . ARG A 1 182 ? 15.002 -10.707 -15.789 1.00 74.12 182 ARG A C 1
ATOM 1428 O O . ARG A 1 182 ? 15.953 -11.206 -15.179 1.00 74.12 182 ARG A O 1
ATOM 1435 N N . THR A 1 183 ? 13.965 -10.169 -15.154 1.00 78.31 183 THR A N 1
ATOM 1436 C CA . THR A 1 183 ? 13.808 -10.179 -13.693 1.00 78.31 183 THR A CA 1
ATOM 1437 C C . THR A 1 183 ? 13.051 -11.429 -13.271 1.00 78.31 183 THR A C 1
ATOM 1439 O O . THR A 1 183 ? 12.022 -11.777 -13.843 1.00 78.31 183 THR A O 1
ATOM 1442 N N . CYS A 1 184 ? 13.581 -12.145 -12.280 1.00 79.44 184 CYS A N 1
ATOM 1443 C CA . CYS A 1 184 ? 12.967 -13.385 -11.825 1.00 79.44 184 CYS A CA 1
ATOM 1444 C C . CYS A 1 184 ? 11.605 -13.113 -11.164 1.00 79.44 184 CYS A C 1
ATOM 1446 O O . CYS A 1 184 ? 11.586 -12.488 -10.101 1.00 79.44 184 CYS A O 1
ATOM 1448 N N . PRO A 1 185 ? 10.486 -13.652 -11.683 1.00 74.44 185 PRO A N 1
ATOM 1449 C CA . PRO A 1 185 ? 9.164 -13.429 -11.092 1.00 74.44 185 PRO A CA 1
ATOM 1450 C C . PRO A 1 185 ? 9.025 -14.069 -9.704 1.00 74.44 185 PRO A C 1
ATOM 1452 O O . PRO A 1 185 ? 8.173 -13.677 -8.919 1.00 74.44 185 PRO A O 1
ATOM 1455 N N . LYS A 1 186 ? 9.879 -15.047 -9.375 1.00 73.69 186 LYS A N 1
ATOM 1456 C CA . LYS A 1 186 ? 9.853 -15.729 -8.077 1.00 73.69 186 LYS A CA 1
ATOM 1457 C C . LYS A 1 186 ? 10.565 -14.949 -6.966 1.00 73.69 186 LYS A C 1
ATOM 1459 O O . LYS A 1 186 ? 10.180 -15.069 -5.810 1.00 73.69 186 LYS A O 1
ATOM 1464 N N . CYS A 1 187 ? 11.639 -14.218 -7.273 1.00 74.94 187 CYS A N 1
ATOM 1465 C CA . CYS A 1 187 ? 12.489 -13.617 -6.232 1.00 74.94 187 CYS A CA 1
ATOM 1466 C C . CYS A 1 187 ? 13.001 -12.200 -6.523 1.00 74.94 187 CYS A C 1
ATOM 1468 O O . CYS A 1 187 ? 13.785 -11.686 -5.735 1.00 74.94 187 CYS A O 1
ATOM 1470 N N . GLY A 1 188 ? 12.626 -11.575 -7.642 1.00 71.31 188 GLY A N 1
ATOM 1471 C CA . GLY A 1 188 ? 13.004 -10.190 -7.964 1.00 71.31 188 GLY A CA 1
ATOM 1472 C C . GLY A 1 188 ? 14.461 -9.983 -8.393 1.00 71.31 188 GLY A C 1
ATOM 1473 O O . GLY A 1 188 ? 14.863 -8.869 -8.716 1.00 71.31 188 GLY A O 1
ATOM 1474 N N . ALA A 1 189 ? 15.262 -11.046 -8.440 1.00 72.31 189 ALA A N 1
ATOM 1475 C CA . ALA A 1 189 ? 16.647 -11.005 -8.885 1.00 72.31 189 ALA A CA 1
ATOM 1476 C C . ALA A 1 189 ? 16.793 -10.549 -10.353 1.00 72.31 189 ALA A C 1
ATOM 1478 O O . ALA A 1 189 ? 16.256 -11.194 -11.260 1.00 72.31 189 ALA A O 1
ATOM 1479 N N . TYR A 1 190 ? 17.582 -9.492 -10.586 1.00 59.38 190 TYR A N 1
ATOM 1480 C CA . TYR A 1 190 ? 17.927 -8.972 -11.915 1.00 59.38 190 TYR A CA 1
ATOM 1481 C C . TYR A 1 190 ? 19.279 -9.518 -12.394 1.00 59.38 190 TYR A C 1
ATOM 1483 O O . TYR A 1 190 ? 20.309 -8.896 -12.156 1.00 59.38 190 TYR A O 1
ATOM 1491 N N . TYR A 1 191 ? 19.291 -10.690 -13.035 1.00 61.97 191 TYR A N 1
ATOM 1492 C CA . TYR A 1 191 ? 20.493 -11.256 -13.684 1.00 61.97 191 TYR A CA 1
ATOM 1493 C C . TYR A 1 191 ? 20.186 -12.574 -14.422 1.00 61.97 191 TYR A C 1
ATOM 1495 O O . TYR A 1 191 ? 20.985 -13.515 -14.413 1.00 61.97 191 TYR A O 1
ATOM 1503 N N . ALA A 1 192 ? 19.013 -12.694 -15.053 1.00 59.56 192 ALA A N 1
ATOM 1504 C CA . ALA A 1 192 ? 18.686 -13.924 -15.758 1.00 59.56 192 ALA A CA 1
ATOM 1505 C C . ALA A 1 192 ? 19.507 -14.064 -17.042 1.00 59.56 192 ALA A C 1
ATOM 1507 O O . ALA A 1 192 ? 19.367 -13.276 -17.982 1.00 59.56 192 ALA A O 1
ATOM 1508 N N . ARG A 1 193 ? 20.356 -15.093 -17.099 1.00 58.72 193 ARG A N 1
ATOM 1509 C CA . ARG A 1 193 ? 21.005 -15.492 -18.348 1.00 58.72 193 ARG A CA 1
ATOM 1510 C C . ARG A 1 193 ? 19.909 -15.942 -19.315 1.00 58.72 193 ARG A C 1
ATOM 1512 O O . ARG A 1 193 ? 19.079 -16.774 -18.949 1.00 58.72 193 ARG A O 1
ATOM 1519 N N . VAL A 1 194 ? 19.903 -15.375 -20.519 1.00 60.94 194 VAL A N 1
ATOM 1520 C CA . VAL A 1 194 ? 19.008 -15.817 -21.591 1.00 60.94 194 VAL A CA 1
ATOM 1521 C C . VAL A 1 194 ? 19.659 -17.009 -22.279 1.00 60.94 194 VAL A C 1
ATOM 1523 O O . VAL A 1 194 ? 20.740 -16.894 -22.853 1.00 60.94 194 VAL A O 1
ATOM 1526 N N . GLU A 1 195 ? 19.012 -18.164 -22.198 1.00 72.31 195 GLU A N 1
ATOM 1527 C CA . GLU A 1 195 ? 19.418 -19.386 -22.881 1.00 72.31 195 GLU A CA 1
ATOM 1528 C C . GLU A 1 195 ? 18.471 -19.665 -24.048 1.00 72.31 195 GLU A C 1
ATOM 1530 O O . GLU A 1 195 ? 17.247 -19.690 -23.887 1.00 72.31 195 GLU A O 1
ATOM 1535 N N . LYS A 1 196 ? 19.034 -19.935 -25.230 1.00 65.25 196 LYS A N 1
ATOM 1536 C CA . LYS A 1 196 ? 18.271 -20.437 -26.376 1.00 65.25 196 LYS A CA 1
ATOM 1537 C C . LYS A 1 196 ? 18.101 -21.942 -26.239 1.00 65.25 196 LYS A C 1
ATOM 1539 O O . LYS A 1 196 ? 19.085 -22.678 -26.191 1.00 65.25 196 LYS A O 1
ATOM 1544 N N . ARG A 1 197 ? 16.855 -22.417 -26.197 1.00 64.38 197 ARG A N 1
ATOM 1545 C CA . ARG A 1 197 ? 16.538 -23.852 -26.178 1.00 64.38 197 ARG A CA 1
ATOM 1546 C C . ARG A 1 197 ? 15.713 -24.219 -27.411 1.00 64.38 197 ARG A C 1
ATOM 1548 O O . ARG A 1 197 ? 14.701 -23.578 -27.709 1.00 64.38 197 ARG A O 1
ATOM 1555 N N . LYS A 1 198 ? 16.129 -25.270 -28.127 1.00 52.78 198 LYS A N 1
ATOM 1556 C CA . LYS A 1 198 ? 15.366 -25.839 -29.250 1.00 52.78 198 LYS A CA 1
ATOM 1557 C C . LYS A 1 198 ? 14.172 -26.621 -28.708 1.00 52.78 198 LYS A C 1
ATOM 1559 O O . LYS A 1 198 ? 14.333 -27.505 -27.872 1.00 52.78 198 LYS A O 1
ATOM 1564 N N . GLN A 1 199 ? 12.966 -26.302 -29.175 1.00 47.62 199 GLN A N 1
ATOM 1565 C CA . GLN A 1 199 ? 11.781 -27.086 -28.837 1.00 47.62 199 GLN A CA 1
ATOM 1566 C C . GLN A 1 199 ? 11.821 -28.420 -29.603 1.00 47.62 199 GLN A C 1
ATOM 1568 O O . GLN A 1 199 ? 11.755 -28.426 -30.831 1.00 47.62 199 GLN A O 1
ATOM 1573 N N . SER A 1 200 ? 11.907 -29.543 -28.884 1.00 41.97 200 SER A N 1
ATOM 1574 C CA . SER A 1 200 ? 11.643 -30.869 -29.455 1.00 41.97 200 SER A CA 1
ATOM 1575 C C . SER A 1 200 ? 10.172 -30.926 -29.880 1.00 41.97 200 SER A C 1
ATOM 1577 O O . SER A 1 200 ? 9.263 -30.747 -29.066 1.00 41.97 200 SER A O 1
ATOM 1579 N N . MET A 1 201 ? 9.928 -31.102 -31.178 1.00 36.03 201 MET A N 1
ATOM 1580 C CA . MET A 1 201 ? 8.598 -31.365 -31.719 1.00 36.03 201 MET A CA 1
ATOM 1581 C C . MET A 1 201 ? 8.348 -32.871 -31.663 1.00 36.03 201 MET A C 1
ATOM 1583 O O . MET A 1 201 ? 8.564 -33.576 -32.642 1.00 36.03 201 MET A O 1
ATOM 1587 N N . SER A 1 202 ? 7.864 -33.366 -30.526 1.00 35.91 202 SER A N 1
ATOM 1588 C CA . SER A 1 202 ? 7.158 -34.648 -30.475 1.00 35.91 202 SER A CA 1
ATOM 1589 C C . SER A 1 202 ? 5.739 -34.403 -29.961 1.00 35.91 202 SER A C 1
ATOM 1591 O O . SER A 1 202 ? 5.506 -33.899 -28.865 1.00 35.91 202 SER A O 1
ATOM 1593 N N . LYS A 1 203 ? 4.768 -34.654 -30.842 1.00 37.69 203 LYS A N 1
ATOM 1594 C CA . LYS A 1 203 ? 3.334 -34.618 -30.545 1.00 37.69 203 LYS A CA 1
ATOM 1595 C C . LYS A 1 203 ? 2.976 -35.794 -29.624 1.00 37.69 203 LYS A C 1
ATOM 1597 O O . LYS A 1 203 ? 3.387 -36.907 -29.910 1.00 37.69 203 LYS A O 1
ATOM 1602 N N . ARG A 1 204 ? 2.094 -35.526 -28.651 1.00 38.53 204 ARG A N 1
ATOM 1603 C CA . ARG A 1 204 ? 1.151 -36.454 -27.980 1.00 38.53 204 ARG A CA 1
ATOM 1604 C C . ARG A 1 204 ? 1.725 -37.743 -27.354 1.00 38.53 204 ARG A C 1
ATOM 1606 O O . ARG A 1 204 ? 1.878 -38.733 -28.049 1.00 38.53 204 ARG A O 1
ATOM 1613 N N . ALA A 1 205 ? 1.834 -37.758 -26.025 1.00 30.95 205 ALA A N 1
ATOM 1614 C CA . ALA A 1 205 ? 1.488 -38.869 -25.115 1.00 30.95 205 ALA A CA 1
ATOM 1615 C C . ALA A 1 205 ? 1.715 -38.352 -23.677 1.00 30.95 205 ALA A C 1
ATOM 1617 O O . ALA A 1 205 ? 2.766 -37.799 -23.388 1.00 30.95 205 ALA A O 1
ATOM 1618 N N . ALA A 1 206 ? 0.658 -38.197 -22.881 1.00 31.39 206 ALA A N 1
ATOM 1619 C CA . ALA A 1 206 ? 0.246 -39.144 -21.841 1.00 31.39 206 ALA A CA 1
ATOM 1620 C C . ALA A 1 206 ? 0.942 -38.903 -20.481 1.00 31.39 206 ALA A C 1
ATOM 1622 O O . ALA A 1 206 ? 2.147 -39.046 -20.359 1.00 31.39 206 ALA A O 1
ATOM 1623 N N . VAL A 1 207 ? 0.103 -38.557 -19.495 1.00 29.72 207 VAL A N 1
ATOM 1624 C CA . VAL A 1 207 ? 0.100 -39.027 -18.096 1.00 29.72 207 VAL A CA 1
ATOM 1625 C C . VAL A 1 207 ? 1.368 -38.843 -17.241 1.00 29.72 207 VAL A C 1
ATOM 1627 O O . VAL A 1 207 ? 2.398 -39.444 -17.492 1.00 29.72 207 VAL A O 1
ATOM 1630 N N . GLY A 1 208 ? 1.193 -38.065 -16.162 1.00 31.50 208 GLY A N 1
ATOM 1631 C CA . GLY A 1 208 ? 1.785 -38.202 -14.820 1.00 31.50 208 GLY A CA 1
ATOM 1632 C C . GLY A 1 208 ? 3.194 -38.781 -14.659 1.00 31.50 208 GLY A C 1
ATOM 1633 O O . GLY A 1 208 ? 3.425 -39.959 -14.896 1.00 31.50 208 GLY A O 1
ATOM 1634 N N . GLY A 1 209 ? 4.102 -37.997 -14.077 1.00 25.95 209 GLY A N 1
ATOM 1635 C CA . GLY A 1 209 ? 5.353 -38.538 -13.549 1.00 25.95 209 GLY A CA 1
ATOM 1636 C C . GLY A 1 209 ? 6.366 -37.462 -13.194 1.00 25.95 209 GLY A C 1
ATOM 1637 O O . GLY A 1 209 ? 6.650 -36.572 -13.986 1.00 25.95 209 GLY A O 1
ATOM 1638 N N . ALA A 1 210 ? 6.876 -37.539 -11.975 1.00 30.88 210 ALA A N 1
ATOM 1639 C CA . ALA A 1 210 ? 7.791 -36.599 -11.357 1.00 30.88 210 ALA A CA 1
ATOM 1640 C C . ALA A 1 210 ? 9.235 -36.689 -11.902 1.00 30.88 210 ALA A C 1
ATOM 1642 O O . ALA A 1 210 ? 9.690 -37.755 -12.291 1.00 30.88 210 ALA A O 1
ATOM 1643 N N . ILE A 1 211 ? 9.933 -35.549 -11.806 1.00 39.97 211 ILE A N 1
ATOM 1644 C CA . ILE A 1 211 ? 11.352 -35.348 -11.442 1.00 39.97 211 ILE A CA 1
ATOM 1645 C C . ILE A 1 211 ? 12.444 -36.013 -12.303 1.00 39.97 211 ILE A C 1
ATOM 1647 O O . ILE A 1 211 ? 12.609 -37.224 -12.357 1.00 39.97 211 ILE A O 1
ATOM 1651 N N . GLY A 1 212 ? 13.336 -35.155 -12.806 1.00 25.53 212 GLY A N 1
ATOM 1652 C CA . GLY A 1 212 ? 14.701 -35.507 -13.189 1.00 25.53 212 GLY A CA 1
ATOM 1653 C C . GLY A 1 212 ? 15.613 -34.287 -13.084 1.00 25.53 212 GLY A C 1
ATOM 1654 O O . GLY A 1 212 ? 15.743 -33.521 -14.034 1.00 25.53 212 GLY A O 1
ATOM 1655 N N . LEU A 1 213 ? 16.208 -34.090 -11.904 1.00 38.44 213 LEU A N 1
ATOM 1656 C CA . LEU A 1 213 ? 17.377 -33.235 -11.689 1.00 38.44 213 LEU A CA 1
ATOM 1657 C C . LEU A 1 213 ? 18.556 -33.797 -12.488 1.00 38.44 213 LEU A C 1
ATOM 1659 O O . LEU A 1 213 ? 18.990 -34.908 -12.204 1.00 38.44 213 LEU A O 1
ATOM 1663 N N . ILE A 1 214 ? 19.134 -33.012 -13.397 1.00 32.38 214 ILE A N 1
ATOM 1664 C CA . ILE A 1 214 ? 20.559 -33.129 -13.723 1.00 32.38 214 ILE A CA 1
ATOM 1665 C C . ILE A 1 214 ? 21.134 -31.717 -13.742 1.00 32.38 214 ILE A C 1
ATOM 1667 O O . ILE A 1 214 ? 20.983 -30.964 -14.703 1.00 32.38 214 ILE A O 1
ATOM 1671 N N . GLY A 1 215 ? 21.760 -31.358 -12.622 1.00 30.75 215 GLY A N 1
ATOM 1672 C CA . GLY A 1 215 ? 22.783 -30.327 -12.598 1.00 30.75 215 GLY A CA 1
ATOM 1673 C C . GLY A 1 215 ? 24.026 -30.830 -13.333 1.00 30.75 215 GLY A C 1
ATO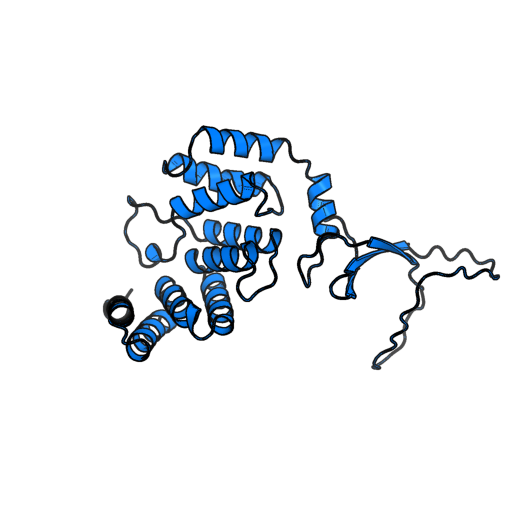M 1674 O O . GLY A 1 215 ? 24.431 -31.978 -13.166 1.00 30.75 215 GLY A O 1
ATOM 1675 N N . GLY A 1 216 ? 24.618 -29.963 -14.148 1.00 26.81 216 GLY A N 1
ATOM 1676 C CA . GLY A 1 216 ? 25.879 -30.210 -14.840 1.00 26.81 216 GLY A CA 1
ATOM 1677 C C . GLY A 1 216 ? 26.223 -29.041 -15.760 1.00 26.81 216 GLY A C 1
ATOM 1678 O O . GLY A 1 216 ? 25.512 -28.773 -16.723 1.00 26.81 216 GLY A O 1
ATOM 1679 N N . LEU A 1 217 ? 27.284 -28.313 -15.417 1.00 26.62 217 LEU A N 1
ATOM 1680 C CA . LEU A 1 217 ? 27.896 -27.226 -16.194 1.00 26.62 217 LEU A CA 1
ATOM 1681 C C . LEU A 1 217 ? 28.659 -27.786 -17.435 1.00 26.62 217 LEU A C 1
ATOM 1683 O O . LEU A 1 217 ? 28.709 -28.999 -17.619 1.00 26.62 217 LEU A O 1
ATOM 1687 N N . PRO A 1 218 ? 29.175 -26.926 -18.338 1.00 43.12 218 PRO A N 1
ATOM 1688 C CA . PRO A 1 218 ? 28.948 -26.948 -19.781 1.00 43.12 218 PRO A CA 1
ATOM 1689 C C . PRO A 1 218 ? 29.903 -27.879 -20.547 1.00 43.12 218 PRO A C 1
ATOM 1691 O O . PRO A 1 218 ? 31.100 -27.918 -20.278 1.00 43.12 218 PRO A O 1
ATOM 1694 N N . GLY A 1 219 ? 29.402 -28.561 -21.578 1.00 25.48 219 GLY A N 1
ATOM 1695 C CA . GLY A 1 219 ? 30.242 -29.402 -22.426 1.00 25.48 219 GLY A CA 1
ATOM 1696 C C . GLY A 1 219 ? 29.542 -29.839 -23.706 1.00 25.48 219 GLY A C 1
ATOM 1697 O O . GLY A 1 219 ? 28.452 -30.395 -23.679 1.00 25.48 219 GLY A O 1
ATOM 1698 N N . ILE A 1 220 ? 30.197 -29.529 -24.817 1.00 37.09 220 ILE A N 1
ATOM 1699 C CA . ILE A 1 220 ? 29.922 -29.874 -26.214 1.00 37.09 220 ILE A CA 1
ATOM 1700 C C . ILE A 1 220 ? 29.332 -31.287 -26.388 1.00 37.09 220 ILE A C 1
ATOM 1702 O O . ILE A 1 220 ? 29.941 -32.269 -25.975 1.00 37.09 220 ILE A O 1
ATOM 1706 N N . LEU A 1 221 ? 28.216 -31.396 -27.116 1.00 29.25 221 LEU A N 1
ATOM 1707 C CA . LEU A 1 221 ? 27.811 -32.638 -27.782 1.00 29.25 221 LEU A CA 1
ATOM 1708 C C . LEU A 1 221 ? 28.066 -32.489 -29.287 1.00 29.25 221 LEU A C 1
ATOM 1710 O O . LEU A 1 221 ? 27.283 -31.881 -30.016 1.00 29.25 221 LEU A O 1
ATOM 1714 N N . LEU A 1 222 ? 29.204 -33.026 -29.733 1.00 30.53 222 LEU A N 1
ATOM 1715 C CA . LEU A 1 222 ? 29.459 -33.373 -31.130 1.00 30.53 222 LEU A CA 1
ATOM 1716 C C . LEU A 1 222 ? 28.812 -34.734 -31.408 1.00 30.53 222 LEU A C 1
ATOM 1718 O O . LEU A 1 222 ? 29.081 -35.685 -30.680 1.00 30.53 222 LEU A O 1
ATOM 1722 N N . GLY A 1 223 ? 28.029 -34.847 -32.486 1.00 25.28 223 GLY A N 1
ATOM 1723 C CA . GLY A 1 223 ? 27.712 -36.155 -33.070 1.00 25.28 223 GLY A CA 1
ATOM 1724 C C . GLY A 1 223 ? 26.364 -36.289 -33.780 1.00 25.28 223 GLY A C 1
ATOM 1725 O O . GLY A 1 223 ? 25.382 -36.658 -33.158 1.00 25.28 223 GLY A O 1
ATOM 1726 N N . ALA A 1 224 ? 26.402 -36.080 -35.100 1.00 31.14 224 ALA A N 1
ATOM 1727 C CA . ALA A 1 224 ? 25.648 -36.760 -36.164 1.00 31.14 224 ALA A CA 1
ATOM 1728 C C . ALA A 1 224 ? 24.101 -36.766 -36.171 1.00 31.14 224 ALA A C 1
ATOM 1730 O O . ALA A 1 224 ? 23.430 -37.410 -35.373 1.00 31.14 224 ALA A O 1
ATOM 1731 N N . GLY A 1 225 ? 23.548 -36.162 -37.229 1.00 27.31 225 GLY A N 1
ATOM 1732 C CA . GLY A 1 225 ? 22.160 -36.339 -37.652 1.00 27.31 225 GLY A CA 1
ATOM 1733 C C . GLY A 1 225 ? 21.728 -35.243 -38.620 1.00 27.31 225 GLY A C 1
ATOM 1734 O O . GLY A 1 225 ? 21.192 -34.221 -38.201 1.00 27.31 225 GLY A O 1
ATOM 1735 N N . ILE A 1 226 ? 21.988 -35.438 -39.915 1.00 32.66 226 ILE A N 1
ATOM 1736 C CA . ILE A 1 226 ? 21.479 -34.581 -40.991 1.00 32.66 226 ILE A CA 1
ATOM 1737 C C . ILE A 1 226 ? 19.954 -34.729 -41.013 1.00 32.66 226 ILE A C 1
ATOM 1739 O O . ILE A 1 226 ? 19.410 -35.713 -41.500 1.00 32.66 226 ILE A O 1
ATOM 1743 N N . GLY A 1 227 ? 19.273 -33.742 -40.449 1.00 29.91 227 GLY A N 1
ATOM 1744 C CA . GLY A 1 227 ? 17.832 -33.581 -40.514 1.00 29.91 227 GLY A CA 1
ATOM 1745 C C . GLY A 1 227 ? 17.511 -32.167 -40.069 1.00 29.91 227 GLY A C 1
ATOM 1746 O O . GLY A 1 227 ? 17.629 -31.846 -38.888 1.00 29.91 227 GLY A O 1
ATOM 1747 N N . ALA A 1 228 ? 17.169 -31.299 -41.018 1.00 33.88 228 ALA A N 1
ATOM 1748 C CA . ALA A 1 228 ? 16.744 -29.933 -40.752 1.00 33.88 228 ALA A CA 1
ATOM 1749 C C . ALA A 1 228 ? 15.436 -29.939 -39.940 1.00 33.88 228 ALA A C 1
ATOM 1751 O O . ALA A 1 228 ? 14.341 -29.837 -40.482 1.00 33.88 228 ALA A O 1
ATOM 1752 N N . LEU A 1 229 ? 15.543 -30.079 -38.620 1.00 36.78 229 LEU A N 1
ATOM 1753 C CA . LEU A 1 229 ? 14.452 -29.824 -37.693 1.00 36.78 229 LEU A CA 1
ATOM 1754 C C . LEU A 1 229 ? 14.449 -28.324 -37.407 1.00 36.78 229 LEU A C 1
ATOM 1756 O O . LEU A 1 229 ? 15.154 -27.838 -36.520 1.00 36.78 229 LEU A O 1
ATOM 1760 N N . THR A 1 230 ? 13.655 -27.581 -38.174 1.00 41.09 230 THR A N 1
ATOM 1761 C CA . THR A 1 230 ? 13.326 -26.170 -37.929 1.00 41.09 230 THR A CA 1
ATOM 1762 C C . THR A 1 230 ? 12.406 -26.046 -36.706 1.00 41.09 230 THR A C 1
ATOM 1764 O O . THR A 1 230 ? 11.268 -25.587 -36.774 1.00 41.09 230 THR A O 1
ATOM 1767 N N . GLY A 1 231 ? 12.880 -26.495 -35.542 1.00 47.09 231 GLY A N 1
ATOM 1768 C CA . GLY A 1 231 ? 12.228 -26.212 -34.269 1.00 47.09 231 GLY A CA 1
ATOM 1769 C C . GLY A 1 231 ? 12.355 -24.721 -33.965 1.00 47.09 231 GLY A C 1
ATOM 1770 O O . GLY A 1 231 ? 13.459 -24.183 -34.016 1.00 47.09 231 GLY A O 1
ATOM 1771 N N . LYS A 1 232 ? 11.245 -24.039 -33.649 1.00 54.94 232 LYS A N 1
ATOM 1772 C CA . LYS A 1 232 ? 11.294 -22.642 -33.187 1.00 54.94 232 LYS A CA 1
ATOM 1773 C C . LYS A 1 232 ? 12.162 -22.580 -31.926 1.00 54.94 232 LYS A C 1
ATOM 1775 O O . LYS A 1 232 ? 11.787 -23.145 -30.895 1.00 54.94 232 LYS A O 1
ATOM 1780 N N . GLU A 1 233 ? 13.316 -21.923 -32.015 1.00 59.75 233 GLU A N 1
ATOM 1781 C CA . GLU A 1 233 ? 14.139 -21.615 -30.848 1.00 59.75 233 GLU A CA 1
ATOM 1782 C C . GLU A 1 233 ? 13.341 -20.694 -29.923 1.00 59.75 233 GLU A C 1
ATOM 1784 O O . GLU A 1 233 ? 12.753 -19.704 -30.360 1.00 59.75 233 GLU A O 1
ATOM 1789 N N . LYS A 1 234 ? 13.252 -21.067 -28.645 1.00 69.50 234 LYS A N 1
ATOM 1790 C CA . LYS A 1 234 ? 12.632 -20.243 -27.607 1.00 69.50 234 LYS A CA 1
ATOM 1791 C C . LYS A 1 234 ? 13.706 -19.829 -26.620 1.00 69.50 234 LYS A C 1
ATOM 1793 O O . LYS A 1 234 ? 14.543 -20.640 -26.225 1.00 69.50 234 LYS A O 1
ATOM 1798 N N . GLU A 1 235 ? 13.643 -18.572 -26.224 1.00 78.31 235 GLU A N 1
ATOM 1799 C CA . GLU A 1 235 ? 14.515 -18.004 -25.211 1.00 78.31 235 GLU A CA 1
ATOM 1800 C C . GLU A 1 235 ? 13.895 -18.202 -23.827 1.00 78.31 235 GLU A C 1
ATOM 1802 O O . GLU A 1 235 ? 12.686 -18.030 -23.628 1.00 78.31 235 GLU A O 1
ATOM 1807 N N . TYR A 1 236 ? 14.726 -18.614 -22.878 1.00 79.06 236 TYR A N 1
ATOM 1808 C CA . TYR A 1 236 ? 14.358 -18.800 -21.482 1.00 79.06 236 TYR A CA 1
ATOM 1809 C C . TYR A 1 236 ? 15.331 -18.044 -20.597 1.00 79.06 236 TYR A C 1
ATOM 1811 O O . TYR A 1 236 ? 16.521 -17.963 -20.885 1.00 79.06 236 TYR A O 1
ATOM 1819 N N . CYS A 1 237 ? 14.811 -17.535 -19.497 1.00 77.81 237 CYS A N 1
ATOM 1820 C CA . CYS A 1 237 ? 15.571 -16.914 -18.439 1.00 77.81 237 CYS A CA 1
ATOM 1821 C C . CYS A 1 237 ? 15.746 -17.912 -17.293 1.00 77.81 237 CYS A C 1
ATOM 1823 O O . CYS A 1 237 ? 14.799 -18.611 -16.930 1.00 77.81 237 CYS A O 1
ATOM 1825 N N . VAL A 1 238 ? 16.954 -17.975 -16.730 1.00 79.88 238 VAL A N 1
ATOM 1826 C CA . VAL A 1 238 ? 17.272 -18.799 -15.554 1.00 79.88 238 VAL A CA 1
ATOM 1827 C C . VAL A 1 238 ? 17.750 -17.892 -14.427 1.00 79.88 238 VAL A C 1
ATOM 1829 O O . VAL A 1 238 ? 18.709 -17.141 -14.599 1.00 79.88 238 VAL A O 1
ATOM 1832 N N . CYS A 1 239 ? 17.095 -17.960 -13.267 1.00 76.75 239 CYS A N 1
ATOM 1833 C CA . CYS A 1 239 ? 17.519 -17.236 -12.075 1.00 76.75 239 CYS A CA 1
ATOM 1834 C C . CYS A 1 239 ? 18.625 -18.023 -11.355 1.00 76.75 239 CYS A C 1
ATOM 1836 O O . CYS A 1 239 ? 18.347 -19.109 -10.850 1.00 76.75 239 CYS A O 1
ATOM 1838 N N . PRO A 1 240 ? 19.850 -17.490 -11.224 1.00 66.75 240 PRO A N 1
ATOM 1839 C CA . PRO A 1 240 ? 20.922 -18.164 -10.498 1.00 66.75 240 PRO A CA 1
ATOM 1840 C C . PRO A 1 240 ? 20.726 -18.126 -8.975 1.00 66.75 240 PRO A C 1
ATOM 1842 O O . PRO A 1 240 ? 21.312 -18.946 -8.283 1.00 66.75 240 PRO A O 1
ATOM 1845 N N . GLY A 1 241 ? 19.889 -17.221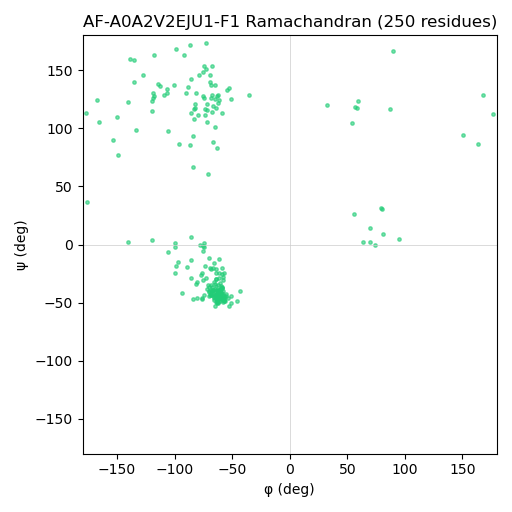 -8.449 1.00 69.62 241 GLY A N 1
ATOM 1846 C CA . GLY A 1 241 ? 19.598 -17.146 -7.015 1.00 69.62 241 GLY A CA 1
ATOM 1847 C C . GLY A 1 241 ? 18.644 -18.244 -6.536 1.00 69.62 241 GLY A C 1
ATOM 1848 O O . GLY A 1 241 ? 18.903 -18.890 -5.530 1.00 69.62 241 GLY A O 1
ATOM 1849 N N . CYS A 1 242 ? 17.540 -18.477 -7.257 1.00 78.44 242 CYS A N 1
ATOM 1850 C CA . CYS A 1 242 ? 16.494 -19.419 -6.830 1.00 78.44 242 CYS A CA 1
ATOM 1851 C C . CYS A 1 242 ? 16.239 -20.584 -7.801 1.00 78.44 242 CYS A C 1
ATOM 1853 O O . CYS A 1 242 ? 15.296 -21.352 -7.601 1.00 78.44 242 CYS A O 1
ATOM 1855 N N . GLY A 1 243 ? 17.024 -20.692 -8.879 1.00 77.88 243 GLY A N 1
ATOM 1856 C CA . GLY A 1 243 ? 16.918 -21.741 -9.900 1.00 77.88 243 GLY A CA 1
ATOM 1857 C C . GLY A 1 243 ? 15.674 -21.658 -10.791 1.00 77.88 243 GLY A C 1
ATOM 1858 O O . GLY A 1 243 ? 15.461 -22.532 -11.628 1.00 77.88 243 GLY A O 1
ATOM 1859 N N . HIS A 1 244 ? 14.825 -20.641 -10.619 1.00 78.06 244 HIS A N 1
ATOM 1860 C CA . HIS A 1 244 ? 13.582 -20.514 -11.374 1.00 78.06 244 HIS A CA 1
ATOM 1861 C C . HIS A 1 244 ? 13.852 -20.306 -12.871 1.00 78.06 244 HIS A C 1
ATOM 1863 O O . HIS A 1 244 ? 14.723 -19.519 -13.240 1.00 78.06 244 HIS A O 1
ATOM 1869 N N . VAL A 1 245 ? 13.086 -20.995 -13.721 1.00 80.38 245 VAL A N 1
ATOM 1870 C CA . VAL A 1 245 ? 13.183 -20.915 -15.184 1.00 80.38 245 VAL A CA 1
ATOM 1871 C C . VAL A 1 245 ? 11.857 -20.414 -15.743 1.00 80.38 245 VAL A C 1
ATOM 1873 O O . VAL A 1 245 ? 10.816 -21.013 -15.479 1.00 80.38 245 VAL A O 1
ATOM 1876 N N . TRP A 1 246 ? 11.892 -19.351 -16.542 1.00 82.56 246 TRP A N 1
ATOM 1877 C CA . TRP A 1 246 ? 10.710 -18.790 -17.199 1.00 82.56 246 TRP A CA 1
ATOM 1878 C C . TRP A 1 246 ? 11.004 -18.472 -18.658 1.00 82.56 246 TRP A C 1
ATOM 1880 O O . TRP A 1 246 ? 12.155 -18.363 -19.080 1.00 82.56 246 TRP A O 1
ATOM 1890 N N . LYS A 1 247 ? 9.954 -18.375 -19.471 1.00 80.38 247 LYS A N 1
ATOM 1891 C CA . LYS A 1 247 ? 10.105 -18.038 -20.884 1.00 80.38 247 LYS A CA 1
ATOM 1892 C C . LYS A 1 247 ? 10.411 -16.547 -21.014 1.00 80.38 247 LYS A C 1
ATOM 1894 O O . LYS A 1 247 ? 9.633 -15.734 -20.523 1.00 80.38 247 LYS A O 1
ATOM 1899 N N . TYR A 1 248 ? 11.478 -16.205 -21.732 1.00 73.25 248 TYR A N 1
ATOM 1900 C CA . TYR A 1 248 ? 11.739 -14.825 -22.119 1.00 73.25 248 TYR A CA 1
ATOM 1901 C C . TYR A 1 248 ? 10.731 -14.432 -23.204 1.00 73.25 248 TYR A C 1
ATOM 1903 O O . TYR A 1 248 ? 10.603 -15.088 -24.245 1.00 73.25 248 TYR A O 1
ATOM 1911 N N . LYS A 1 249 ? 9.945 -13.400 -22.917 1.00 67.81 249 LYS A N 1
ATOM 1912 C CA . LYS A 1 249 ? 9.053 -12.746 -23.868 1.00 67.81 249 LYS A CA 1
ATOM 1913 C C . LYS A 1 249 ? 9.137 -11.257 -23.587 1.00 67.81 249 LYS A C 1
ATOM 1915 O O . LYS A 1 249 ? 8.837 -10.847 -22.472 1.00 67.81 249 LYS A O 1
ATOM 1920 N N . LEU A 1 250 ? 9.497 -10.477 -24.597 1.00 56.84 250 LEU A N 1
ATOM 1921 C CA . LEU A 1 250 ? 9.194 -9.053 -24.577 1.00 56.84 250 LEU A CA 1
ATOM 1922 C C . LEU A 1 250 ? 7.657 -8.925 -24.619 1.00 56.84 250 LEU A C 1
ATOM 1924 O O . LEU A 1 250 ? 7.053 -9.570 -25.489 1.00 56.84 250 LEU A O 1
ATOM 1928 N N . PRO A 1 251 ? 7.007 -8.214 -23.677 1.00 50.78 251 PRO A N 1
ATOM 1929 C CA . PRO A 1 251 ? 5.607 -7.841 -23.846 1.00 50.78 251 PRO A CA 1
ATOM 1930 C C . PRO A 1 251 ? 5.432 -7.130 -25.198 1.00 50.78 251 PRO A C 1
ATOM 1932 O O . PRO A 1 251 ? 6.304 -6.359 -25.604 1.00 50.78 251 PRO A O 1
ATOM 1935 N N . GLN A 1 252 ? 4.383 -7.519 -25.931 1.00 42.91 252 GLN A N 1
ATOM 1936 C CA . GLN A 1 252 ? 4.035 -6.940 -27.234 1.00 42.91 252 GLN A CA 1
ATOM 1937 C C . GLN A 1 252 ? 3.398 -5.571 -27.060 1.00 42.91 252 GLN A C 1
ATOM 1939 O O . GLN A 1 252 ? 2.646 -5.425 -26.072 1.00 42.91 252 GLN A O 1
#

Foldseek 3Di:
DDPQLVVLQVVLVVCVVVVVLVSSLVSLVVSVVVVQLLSLLVNLVSCVVPPVPSSLVSLVVSLVSLQLVSLQVNLVCLLPVPVHFNAQASSQVSNLSSPVSDEQDPPDPPDSRNSRHHYLLSLQVVLVCVLVVSHDYLQLCSNLVSLVSSVVSVNHDPVSNVSSVVCNVPVDNVVSLQQVLQQDPVRNDRDWDKDWDFDDDDDDDDDDDDDDDDDDDDDDDDDDDPDPPPGPTWIWTADPVPRDIDTRDRDD

Nearest PDB structures (foldseek):
  8sxq-assembly2_B  TM=6.585E-01  e=4.001E-04  Legionella pneumophila
  1ouv-assembly1_A  TM=7.940E-01  e=2.185E-03  Helicobacter pylori 26695
  6orc-assembly1_A  TM=7.039E-01  e=1.055E-03  Oxalobacter formigenes OXCC13
  1klx-assembly1_A  TM=6.355E-01  e=5.230E-03  Helicobacter pylori
  6onw-assembly1_B  TM=4.623E-01  e=1.758E-02  Oxalobacter formigenes OXCC13